Protein AF-A0AAW0NSJ7-F1 (afdb_monomer_lite)

Organism: NCBI:txid88201

Secondary structure (DSSP, 8-state):
-----------HHHHHHHHHHHHHHHHHHHHHHHHHHHHHHHHHHHHHHHHHHHHHHHHHHHHHHHHHHHHHHHHHHHHHHHHHHHHHHHHHHHHHHHHHHHHHHHHH-------HHHHHHHHHHHHHHHHHHHHHHHHHHHHHHHHHHHHHHHHHHHHHHHHHHHHHHHHHHHHHHHHTTS---PPPPPPPPPPPPPPPPPPPPPPPPPPP----PPPPPPP-------------------------------------------------

Structure (mmCIF, N/CA/C/O backbone):
data_AF-A0AAW0NSJ7-F1
#
_entry.id   AF-A0AAW0NSJ7-F1
#
loop_
_atom_site.group_PDB
_atom_site.id
_atom_site.type_symbol
_atom_site.label_atom_id
_atom_site.label_alt_id
_atom_site.label_comp_id
_atom_site.label_asym_id
_atom_site.label_entity_id
_atom_site.label_seq_id
_atom_site.pdbx_PDB_ins_code
_atom_site.Cartn_x
_atom_site.Cartn_y
_atom_site.Cartn_z
_atom_site.occupancy
_atom_site.B_iso_or_equiv
_atom_site.auth_seq_id
_atom_site.auth_comp_id
_atom_site.auth_asym_id
_atom_site.auth_atom_id
_atom_site.pdbx_PDB_model_num
ATOM 1 N N . MET A 1 1 ? 32.226 38.332 -62.979 1.00 47.81 1 MET A N 1
ATOM 2 C CA . MET A 1 1 ? 32.195 37.469 -61.785 1.00 47.81 1 MET A CA 1
ATOM 3 C C . MET A 1 1 ? 30.758 37.039 -61.592 1.00 47.81 1 MET A C 1
ATOM 5 O O . MET A 1 1 ? 29.991 37.790 -61.015 1.00 47.81 1 MET A O 1
ATOM 9 N N . GLU A 1 2 ? 30.394 35.897 -62.164 1.00 50.00 2 GLU A N 1
ATOM 10 C CA . GLU A 1 2 ? 29.146 35.185 -61.875 1.00 50.00 2 GLU A CA 1
ATOM 11 C C . GLU A 1 2 ? 29.495 33.698 -61.968 1.00 50.00 2 GLU A C 1
ATOM 13 O O . GLU A 1 2 ? 29.624 33.147 -63.063 1.00 50.00 2 GLU A O 1
ATOM 18 N N . ASP A 1 3 ? 29.755 33.080 -60.818 1.00 59.25 3 ASP A N 1
ATOM 19 C CA . ASP A 1 3 ? 29.980 31.643 -60.715 1.00 59.25 3 ASP A CA 1
ATOM 20 C C . ASP A 1 3 ? 28.629 30.940 -60.888 1.00 59.25 3 ASP A C 1
ATOM 22 O O . ASP A 1 3 ? 27.805 30.879 -59.977 1.00 59.25 3 ASP A O 1
ATOM 26 N N . ARG A 1 4 ? 28.364 30.454 -62.105 1.00 55.03 4 ARG A N 1
ATOM 27 C CA . ARG A 1 4 ? 27.233 29.564 -62.381 1.00 55.03 4 ARG A CA 1
ATOM 28 C C . ARG A 1 4 ? 27.536 28.196 -61.782 1.00 55.03 4 ARG A C 1
ATOM 30 O O . ARG A 1 4 ? 28.285 27.411 -62.361 1.00 55.03 4 ARG A O 1
ATOM 37 N N . GLU A 1 5 ? 26.943 27.934 -60.625 1.00 65.69 5 GLU A N 1
ATOM 38 C CA . GLU A 1 5 ? 26.958 26.634 -59.964 1.00 65.69 5 GLU A CA 1
ATOM 39 C C . GLU A 1 5 ? 26.438 25.543 -60.916 1.00 65.69 5 GLU A C 1
ATOM 41 O O . GLU A 1 5 ? 25.368 25.652 -61.519 1.00 65.69 5 GLU A O 1
ATOM 46 N N . GLY A 1 6 ? 27.254 24.504 -61.103 1.00 59.47 6 GLY A N 1
ATOM 47 C CA . GLY A 1 6 ? 26.987 23.399 -62.012 1.00 59.47 6 GLY A CA 1
ATOM 48 C C . GLY A 1 6 ? 25.846 22.524 -61.511 1.00 59.47 6 GLY A C 1
ATOM 49 O O . GLY A 1 6 ? 26.025 21.706 -60.610 1.00 59.47 6 GLY A O 1
ATOM 50 N N . GLU A 1 7 ? 24.686 22.661 -62.145 1.00 72.00 7 GLU A N 1
ATOM 51 C CA . GLU A 1 7 ? 23.533 21.785 -61.965 1.00 72.00 7 GLU A CA 1
ATOM 52 C C . GLU A 1 7 ? 23.906 20.364 -62.427 1.00 72.00 7 GLU A C 1
ATOM 54 O O . GLU A 1 7 ? 23.944 20.039 -63.620 1.00 72.00 7 GLU A O 1
ATOM 59 N N . THR A 1 8 ? 24.264 19.505 -61.474 1.00 73.69 8 THR A N 1
ATOM 60 C CA . THR A 1 8 ? 24.558 18.102 -61.758 1.00 73.69 8 THR A CA 1
ATOM 61 C C . THR A 1 8 ? 23.250 17.405 -62.114 1.00 73.69 8 THR A C 1
ATOM 63 O O . THR A 1 8 ? 22.366 17.204 -61.287 1.00 73.69 8 THR A O 1
ATOM 66 N N . LYS A 1 9 ? 23.095 17.055 -63.395 1.00 77.00 9 LYS A N 1
ATOM 67 C CA . LYS A 1 9 ? 21.955 16.268 -63.874 1.00 77.00 9 LYS A CA 1
ATOM 68 C C . LYS A 1 9 ? 22.063 14.860 -63.301 1.00 77.00 9 LYS A C 1
ATOM 70 O O . LYS A 1 9 ? 22.738 14.003 -63.872 1.00 77.00 9 LYS A O 1
ATOM 75 N N . GLU A 1 10 ? 21.414 14.625 -62.168 1.00 77.25 10 GLU A N 1
ATOM 76 C CA . GLU A 1 10 ? 21.293 13.284 -61.612 1.00 77.25 10 GLU A CA 1
ATOM 77 C C . GLU A 1 10 ? 20.635 12.348 -62.626 1.00 77.25 10 GLU A C 1
ATOM 79 O O . GLU A 1 10 ? 19.606 12.651 -63.241 1.00 77.25 10 GLU A O 1
ATOM 84 N N . THR A 1 11 ? 21.240 11.179 -62.814 1.00 86.81 11 THR A N 1
ATOM 85 C CA . THR A 1 11 ? 20.693 10.166 -63.710 1.00 86.81 11 THR A CA 1
ATOM 86 C C . THR A 1 11 ? 19.382 9.612 -63.129 1.00 86.81 11 THR A C 1
ATOM 88 O O . THR A 1 11 ? 19.292 9.377 -61.921 1.00 86.81 11 THR A O 1
ATOM 91 N N . PRO A 1 12 ? 18.353 9.331 -63.957 1.00 90.19 12 PRO A N 1
ATOM 92 C CA . PRO A 1 12 ? 17.053 8.820 -63.497 1.00 90.19 12 PRO A CA 1
ATOM 93 C C . PRO A 1 12 ? 17.133 7.588 -62.579 1.00 90.19 12 PRO A C 1
ATOM 95 O O . PRO A 1 12 ? 16.248 7.360 -61.754 1.00 90.19 12 PRO A O 1
ATOM 98 N N . GLN A 1 13 ? 18.206 6.805 -62.705 1.00 91.62 13 GLN A N 1
ATOM 99 C CA . GLN A 1 13 ? 18.475 5.627 -61.888 1.00 91.62 13 GLN A CA 1
ATOM 100 C C . GLN A 1 13 ? 18.782 5.972 -60.417 1.00 91.62 13 GLN A C 1
ATOM 102 O O . GLN A 1 13 ? 18.327 5.258 -59.521 1.00 91.62 13 GLN A O 1
ATOM 107 N N . VAL A 1 14 ? 19.485 7.080 -60.149 1.00 91.31 14 VAL A N 1
ATOM 108 C CA . VAL A 1 14 ? 19.775 7.556 -58.781 1.00 91.31 14 VAL A CA 1
ATOM 109 C C . VAL A 1 14 ? 18.473 7.949 -58.085 1.00 91.31 14 VAL A C 1
ATOM 111 O O . VAL A 1 14 ? 18.172 7.437 -57.006 1.00 91.31 14 VAL A O 1
ATOM 114 N N . ARG A 1 15 ? 17.617 8.710 -58.777 1.00 91.19 15 ARG A N 1
ATOM 115 C CA . ARG A 1 15 ? 16.306 9.136 -58.264 1.00 91.19 15 ARG A CA 1
ATOM 116 C C . ARG A 1 15 ? 15.374 7.964 -57.933 1.00 91.19 15 ARG A C 1
ATOM 118 O O . ARG A 1 15 ? 14.596 8.037 -56.984 1.00 91.19 15 ARG A O 1
ATOM 125 N N . GLN A 1 16 ? 15.425 6.867 -58.695 1.00 94.56 16 GLN A N 1
ATOM 126 C CA . GLN A 1 16 ? 14.658 5.656 -58.368 1.00 94.56 16 GLN A CA 1
ATOM 127 C C . GLN A 1 16 ? 15.202 4.936 -57.127 1.00 94.56 16 GLN A C 1
ATOM 129 O O . GLN A 1 16 ? 14.418 4.455 -56.304 1.00 94.56 16 GLN A O 1
ATOM 134 N N . ARG A 1 17 ? 16.529 4.878 -56.966 1.00 95.25 17 ARG A N 1
ATOM 135 C CA . ARG A 1 17 ? 17.168 4.255 -55.799 1.00 95.25 17 ARG A CA 1
ATOM 136 C C . ARG A 1 17 ? 16.850 5.012 -54.511 1.00 95.25 17 ARG A C 1
ATOM 138 O O . ARG A 1 17 ? 16.575 4.372 -53.499 1.00 95.25 17 ARG A O 1
ATOM 145 N N . GLU A 1 18 ? 16.852 6.340 -54.545 1.00 94.25 18 GLU A N 1
ATOM 146 C CA . GLU A 1 18 ? 16.482 7.163 -53.388 1.00 94.25 18 GLU A CA 1
ATOM 147 C C . GLU A 1 18 ? 15.023 6.972 -52.985 1.00 94.25 18 GLU A C 1
ATOM 149 O O . GLU A 1 18 ? 14.754 6.678 -51.823 1.00 94.25 18 GLU A O 1
ATOM 154 N N . LYS A 1 19 ? 14.091 6.987 -53.947 1.00 96.62 19 LYS A N 1
ATOM 155 C CA . LYS A 1 19 ? 12.672 6.697 -53.675 1.00 96.62 19 LYS A CA 1
ATOM 156 C C . LYS A 1 19 ? 12.460 5.328 -53.029 1.00 96.62 19 LYS A C 1
ATOM 158 O O . LYS A 1 19 ? 11.582 5.175 -52.184 1.00 96.62 19 LYS A O 1
ATOM 163 N N . ARG A 1 20 ? 13.240 4.315 -53.423 1.00 96.81 20 ARG A N 1
ATOM 164 C CA . ARG A 1 20 ? 13.168 2.988 -52.798 1.00 96.81 20 ARG A CA 1
ATOM 165 C C . ARG A 1 20 ? 13.672 3.018 -51.355 1.00 96.81 20 ARG A C 1
ATOM 167 O O . ARG A 1 20 ? 12.999 2.473 -50.488 1.00 96.81 20 ARG A O 1
ATOM 174 N N . LYS A 1 21 ? 14.799 3.688 -51.093 1.00 97.38 21 LYS A N 1
ATOM 175 C CA . LYS A 1 21 ? 15.323 3.865 -49.729 1.00 97.38 21 LYS A CA 1
ATOM 176 C C . LYS A 1 21 ? 14.346 4.624 -48.831 1.00 97.38 21 LYS A C 1
ATOM 178 O O . LYS A 1 21 ? 14.181 4.253 -47.675 1.00 97.38 21 LYS A O 1
ATOM 183 N N . GLU A 1 22 ? 13.691 5.658 -49.355 1.00 97.06 22 GLU A N 1
ATOM 184 C CA . GLU A 1 22 ? 12.692 6.437 -48.618 1.00 97.06 22 GLU A CA 1
ATOM 185 C C . GLU A 1 22 ? 11.481 5.576 -48.235 1.00 97.06 22 GLU A C 1
ATOM 187 O O . GLU A 1 22 ? 11.093 5.559 -47.069 1.00 97.06 22 GLU A O 1
ATOM 192 N N . ARG A 1 23 ? 10.956 4.775 -49.174 1.00 97.25 23 ARG A N 1
ATOM 193 C CA . ARG A 1 23 ? 9.876 3.813 -48.893 1.00 97.25 23 ARG A CA 1
ATOM 194 C C . ARG A 1 23 ? 10.283 2.758 -47.868 1.00 97.25 23 ARG A C 1
ATOM 196 O O . ARG A 1 23 ? 9.526 2.495 -46.942 1.00 97.25 23 ARG A O 1
ATOM 203 N N . GLU A 1 24 ? 11.476 2.180 -47.997 1.00 97.50 24 GLU A N 1
ATOM 204 C CA . GLU A 1 24 ? 11.994 1.197 -47.033 1.00 97.50 24 GLU A CA 1
ATOM 205 C C . GLU A 1 24 ? 12.148 1.816 -45.629 1.00 97.50 24 GLU A C 1
ATOM 207 O O . GLU A 1 24 ? 11.795 1.188 -44.627 1.00 97.50 24 GLU A O 1
ATOM 212 N N . ALA A 1 25 ? 12.604 3.070 -45.538 1.00 97.50 25 ALA A N 1
ATOM 213 C CA . ALA A 1 25 ? 12.697 3.800 -44.275 1.00 97.50 25 ALA A CA 1
ATOM 214 C C . ALA A 1 25 ? 11.314 4.120 -43.678 1.00 97.50 25 ALA A C 1
ATOM 216 O O . ALA A 1 25 ? 11.121 3.993 -42.465 1.00 97.50 25 ALA A O 1
ATOM 217 N N . GLU A 1 26 ? 10.343 4.512 -44.505 1.00 97.81 26 GLU A N 1
ATOM 218 C CA . GLU A 1 26 ? 8.969 4.771 -44.075 1.00 97.81 26 GLU A CA 1
ATOM 219 C C . GLU A 1 26 ? 8.285 3.493 -43.572 1.00 97.81 26 GLU A C 1
ATOM 221 O O . GLU A 1 26 ? 7.722 3.489 -42.474 1.00 97.81 26 GLU A O 1
ATOM 226 N N . GLU A 1 27 ? 8.406 2.383 -44.302 1.00 97.69 27 GLU A N 1
ATOM 227 C CA . GLU A 1 27 ? 7.914 1.074 -43.862 1.00 97.69 27 GLU A CA 1
ATOM 228 C C . GLU A 1 27 ? 8.560 0.644 -42.539 1.00 97.69 27 GLU A C 1
ATOM 230 O O . GLU A 1 27 ? 7.871 0.134 -41.650 1.00 97.69 27 GLU A O 1
ATOM 235 N N . GLY A 1 28 ? 9.862 0.893 -42.366 1.00 97.56 28 GLY A N 1
ATOM 236 C CA . GLY A 1 28 ? 10.569 0.663 -41.106 1.00 97.56 28 GLY A CA 1
ATOM 237 C C . GLY A 1 28 ? 9.963 1.450 -39.939 1.00 97.56 28 GLY A C 1
ATOM 238 O O . GLY A 1 28 ? 9.674 0.872 -38.887 1.00 97.56 28 GLY A O 1
ATOM 239 N N . ARG A 1 29 ? 9.681 2.747 -40.134 1.00 97.44 29 ARG A N 1
ATOM 240 C CA . ARG A 1 29 ? 9.014 3.595 -39.125 1.00 97.44 29 ARG A CA 1
ATOM 241 C C . ARG A 1 29 ? 7.604 3.102 -38.807 1.00 97.44 29 ARG A C 1
ATOM 243 O O . ARG A 1 29 ? 7.228 3.039 -37.638 1.00 97.44 29 ARG A O 1
ATOM 250 N N . GLN A 1 30 ? 6.831 2.719 -39.823 1.00 97.06 30 GLN A N 1
ATOM 251 C CA . GLN A 1 30 ? 5.477 2.195 -39.629 1.00 97.06 30 GLN A CA 1
ATOM 252 C C . GLN A 1 30 ? 5.484 0.877 -38.842 1.00 97.06 30 GLN A C 1
ATOM 254 O O . GLN A 1 30 ? 4.669 0.706 -37.931 1.00 97.06 30 GLN A O 1
ATOM 259 N N . ARG A 1 31 ? 6.424 -0.034 -39.130 1.00 96.62 31 ARG A N 1
ATOM 260 C CA . ARG A 1 31 ? 6.598 -1.281 -38.365 1.00 96.62 31 ARG A CA 1
ATOM 261 C C . ARG A 1 31 ? 6.968 -1.001 -36.909 1.00 96.62 31 ARG A C 1
ATOM 263 O O . ARG A 1 31 ? 6.308 -1.541 -36.025 1.00 96.62 31 ARG A O 1
ATOM 270 N N . GLY A 1 32 ? 7.936 -0.115 -36.666 1.00 97.31 32 GLY A N 1
ATOM 271 C CA . GLY A 1 32 ? 8.337 0.277 -35.310 1.00 97.31 32 GLY A CA 1
ATOM 272 C C . GLY A 1 32 ? 7.189 0.898 -34.508 1.00 97.31 32 GLY A C 1
ATOM 273 O O . GLY A 1 32 ? 6.932 0.497 -33.374 1.00 97.31 32 GLY A O 1
ATOM 274 N N . ASN A 1 33 ? 6.418 1.803 -35.118 1.00 96.00 33 ASN A N 1
ATOM 275 C CA . ASN A 1 33 ? 5.243 2.401 -34.476 1.00 96.00 33 ASN A CA 1
ATOM 276 C C . ASN A 1 33 ? 4.153 1.364 -34.172 1.00 96.00 33 ASN A C 1
ATOM 278 O O . ASN A 1 33 ? 3.526 1.417 -33.113 1.00 96.00 33 ASN A O 1
ATOM 282 N N . LYS A 1 34 ? 3.930 0.401 -35.074 1.00 96.75 34 LYS A N 1
ATOM 283 C CA . LYS A 1 34 ? 2.964 -0.685 -34.859 1.00 96.75 34 LYS A CA 1
ATOM 284 C C . LYS A 1 34 ? 3.381 -1.592 -33.701 1.00 96.75 34 LYS A C 1
ATOM 286 O O . LYS A 1 34 ? 2.529 -1.989 -32.908 1.00 96.75 34 LYS A O 1
ATOM 291 N N . GLU A 1 35 ? 4.667 -1.911 -33.595 1.00 97.00 35 GLU A N 1
ATOM 292 C CA . GLU A 1 35 ? 5.201 -2.716 -32.497 1.00 97.00 35 GLU A CA 1
ATOM 293 C C . GLU A 1 35 ? 5.101 -1.981 -31.160 1.00 97.00 35 GLU A C 1
ATOM 295 O O . GLU A 1 35 ? 4.574 -2.545 -30.202 1.00 97.00 35 GLU A O 1
ATOM 300 N N . ARG A 1 36 ? 5.474 -0.696 -31.124 1.00 95.88 36 ARG A N 1
ATOM 301 C CA . ARG A 1 36 ? 5.318 0.153 -29.938 1.00 95.88 36 ARG A CA 1
ATOM 302 C C . ARG A 1 36 ? 3.860 0.260 -29.486 1.00 95.88 36 ARG A C 1
ATOM 304 O O . ARG A 1 36 ? 3.568 0.092 -28.309 1.00 95.88 36 ARG A O 1
ATOM 311 N N . LYS A 1 37 ? 2.921 0.458 -30.416 1.00 97.56 37 LYS A N 1
ATOM 312 C CA . LYS A 1 37 ? 1.489 0.493 -30.082 1.00 97.56 37 LYS A CA 1
ATOM 313 C C . LYS A 1 37 ? 1.012 -0.839 -29.495 1.00 97.56 37 LYS A C 1
ATOM 315 O O . LYS A 1 37 ? 0.240 -0.855 -28.543 1.00 97.56 37 LYS A O 1
ATOM 320 N N . LYS A 1 38 ? 1.494 -1.964 -30.033 1.00 96.75 38 LYS A N 1
ATOM 321 C CA . LYS A 1 38 ? 1.158 -3.304 -29.530 1.00 96.75 38 LYS A CA 1
ATOM 322 C C . LYS A 1 38 ? 1.713 -3.546 -28.123 1.00 96.75 38 LYS A C 1
ATOM 324 O O . LYS A 1 38 ? 1.046 -4.197 -27.318 1.00 96.75 38 LYS A O 1
ATOM 329 N N . THR A 1 39 ? 2.920 -3.067 -27.817 1.00 94.12 39 THR A N 1
ATOM 330 C CA . THR A 1 39 ? 3.499 -3.197 -26.471 1.00 94.12 39 THR A CA 1
ATOM 331 C C . THR A 1 39 ? 2.811 -2.278 -25.466 1.00 94.12 39 THR A C 1
ATOM 333 O O . THR A 1 39 ? 2.514 -2.735 -24.363 1.00 94.12 39 THR A O 1
ATOM 336 N N . GLU A 1 40 ? 2.473 -1.046 -25.855 1.00 95.12 40 GLU A N 1
ATOM 337 C CA . GLU A 1 40 ? 1.684 -0.113 -25.038 1.00 95.12 40 GLU A CA 1
ATOM 338 C C . GLU A 1 40 ? 0.299 -0.696 -24.709 1.00 95.12 40 GLU A C 1
ATOM 340 O O . GLU A 1 40 ? -0.056 -0.797 -23.533 1.00 95.12 40 GLU A O 1
ATOM 345 N N . GLU A 1 41 ? -0.429 -1.210 -25.707 1.00 97.31 41 GLU A N 1
ATOM 346 C CA . GLU A 1 41 ? -1.741 -1.845 -25.506 1.00 97.31 41 GLU A CA 1
ATOM 347 C C . GLU A 1 41 ? -1.647 -3.086 -24.600 1.00 97.31 41 GLU A C 1
ATOM 349 O O . GLU A 1 41 ? -2.476 -3.299 -23.713 1.00 97.31 41 GLU A O 1
ATOM 354 N N . LYS A 1 42 ? -0.605 -3.912 -24.771 1.00 96.94 42 LYS A N 1
ATOM 355 C CA . LYS A 1 42 ? -0.362 -5.057 -23.881 1.00 96.94 42 LYS A CA 1
ATOM 356 C C . LYS A 1 42 ? -0.095 -4.594 -22.445 1.00 96.94 42 LYS A C 1
ATOM 358 O O . LYS A 1 42 ? -0.605 -5.213 -21.511 1.00 96.94 42 LYS A O 1
ATOM 363 N N . GLY A 1 43 ? 0.671 -3.520 -22.264 1.00 95.56 43 GLY A N 1
ATOM 364 C CA . GLY A 1 43 ? 0.946 -2.928 -20.955 1.00 95.56 43 GLY A CA 1
ATOM 365 C C . GLY A 1 43 ? -0.308 -2.370 -20.278 1.00 95.56 43 GLY A C 1
ATOM 366 O O . GLY A 1 43 ? -0.487 -2.543 -19.074 1.00 95.56 43 GLY A O 1
ATOM 367 N N . GLU A 1 44 ? -1.211 -1.744 -21.031 1.00 95.69 44 GLU A N 1
ATOM 368 C CA . GLU A 1 44 ? -2.513 -1.293 -20.520 1.00 95.69 44 GLU A CA 1
ATOM 369 C C . GLU A 1 44 ? -3.394 -2.456 -20.064 1.00 95.69 44 GLU A C 1
ATOM 371 O O . GLU A 1 44 ? -3.928 -2.410 -18.957 1.00 95.69 44 GLU A O 1
ATOM 376 N N . ARG A 1 45 ? -3.473 -3.541 -20.844 1.00 95.12 45 ARG A N 1
ATOM 377 C CA . ARG A 1 45 ? -4.238 -4.740 -20.456 1.00 95.12 45 ARG A CA 1
ATOM 378 C C . ARG A 1 45 ? -3.719 -5.374 -19.164 1.00 95.12 45 ARG A C 1
ATOM 380 O O . ARG A 1 45 ? -4.514 -5.793 -18.329 1.00 95.12 45 ARG A O 1
ATOM 387 N N . VAL A 1 46 ? -2.397 -5.431 -18.984 1.00 96.38 46 VAL A N 1
ATOM 388 C CA . VAL A 1 46 ? -1.792 -5.955 -17.746 1.00 96.38 46 VAL A CA 1
ATOM 389 C C . VAL A 1 46 ? -2.112 -5.050 -16.555 1.00 96.38 46 VAL A C 1
ATOM 391 O O . VAL A 1 46 ? -2.478 -5.559 -15.498 1.00 96.38 46 VAL A O 1
ATOM 394 N N . ARG A 1 47 ? -2.031 -3.723 -16.723 1.00 93.81 47 ARG A N 1
ATOM 395 C CA . ARG A 1 47 ? -2.383 -2.760 -15.665 1.00 93.81 47 ARG A CA 1
ATOM 396 C C . ARG A 1 47 ? -3.860 -2.844 -15.273 1.00 93.81 47 ARG A C 1
ATOM 398 O O . ARG A 1 47 ? -4.157 -2.845 -14.083 1.00 93.81 47 ARG A O 1
ATOM 405 N N . ALA A 1 48 ? -4.762 -2.979 -16.245 1.00 92.62 48 ALA A N 1
ATOM 406 C CA . ALA A 1 48 ? -6.188 -3.179 -15.986 1.00 92.62 48 ALA A CA 1
ATOM 407 C C . ALA A 1 48 ? -6.438 -4.467 -15.181 1.00 92.62 48 ALA A C 1
ATOM 409 O O . ALA A 1 48 ? -7.033 -4.415 -14.112 1.00 92.62 48 ALA A O 1
ATOM 410 N N . ALA A 1 49 ? -5.864 -5.598 -15.608 1.00 91.94 49 ALA A N 1
ATOM 411 C CA . ALA A 1 49 ? -6.014 -6.871 -14.897 1.00 91.94 49 ALA A CA 1
ATOM 412 C C . ALA A 1 49 ? -5.444 -6.844 -13.464 1.00 91.94 49 ALA A C 1
ATOM 414 O O . ALA A 1 49 ? -5.984 -7.486 -12.562 1.00 91.94 49 ALA A O 1
ATOM 415 N N . GLN A 1 50 ? -4.349 -6.111 -13.234 1.00 91.50 50 GLN A N 1
ATOM 416 C CA . GLN A 1 50 ? -3.810 -5.907 -11.887 1.00 91.50 50 GLN A CA 1
ATOM 417 C C . GLN A 1 50 ? -4.734 -5.046 -11.020 1.00 91.50 50 GLN A C 1
ATOM 419 O O . GLN A 1 50 ? -4.899 -5.349 -9.839 1.00 91.50 50 GLN A O 1
ATOM 424 N N . SER A 1 51 ? -5.345 -4.009 -11.599 1.00 92.25 51 SER A N 1
ATOM 425 C CA . SER A 1 51 ? -6.326 -3.167 -10.909 1.00 92.25 51 SER A CA 1
ATOM 426 C C . SER A 1 51 ? -7.544 -3.980 -10.470 1.00 92.25 51 SER A C 1
ATOM 428 O O . SER A 1 51 ? -7.901 -3.940 -9.294 1.00 92.25 51 SER A O 1
ATOM 430 N N . ASP A 1 52 ? -8.115 -4.781 -11.371 1.00 91.12 52 ASP A N 1
ATOM 431 C CA . ASP A 1 52 ? -9.287 -5.618 -11.078 1.00 91.12 52 ASP A CA 1
ATOM 432 C C . ASP A 1 52 ? -8.983 -6.645 -9.978 1.00 91.12 52 ASP A C 1
ATOM 434 O O . ASP A 1 52 ? -9.776 -6.861 -9.059 1.00 91.12 52 ASP A O 1
ATOM 438 N N . ARG A 1 53 ? -7.787 -7.250 -10.016 1.00 92.44 53 ARG A N 1
ATOM 439 C CA . ARG A 1 53 ? -7.336 -8.167 -8.962 1.00 92.44 53 ARG A CA 1
ATOM 440 C C . ARG A 1 53 ? -7.205 -7.464 -7.610 1.00 92.44 53 ARG A C 1
ATOM 442 O O . ARG A 1 53 ? -7.641 -8.013 -6.600 1.00 92.44 53 ARG A O 1
ATOM 449 N N . ALA A 1 54 ? -6.619 -6.268 -7.586 1.00 90.50 54 ALA A N 1
ATOM 450 C CA . ALA A 1 54 ? -6.470 -5.488 -6.362 1.00 90.50 54 ALA A CA 1
ATOM 451 C C . ALA A 1 54 ? -7.829 -5.049 -5.789 1.00 90.50 54 ALA A C 1
ATOM 453 O O . ALA A 1 54 ? -8.001 -5.002 -4.571 1.00 90.50 54 ALA A O 1
ATOM 454 N N . GLU A 1 55 ? -8.806 -4.742 -6.644 1.00 91.06 55 GLU A N 1
ATOM 455 C CA . GLU A 1 55 ? -10.171 -4.432 -6.216 1.00 91.06 55 GLU A CA 1
ATOM 456 C C . GLU A 1 55 ? -10.869 -5.657 -5.610 1.00 91.06 55 GLU A C 1
ATOM 458 O O . GLU A 1 55 ? -11.422 -5.553 -4.513 1.00 91.06 55 GLU A O 1
ATOM 463 N N . GLY A 1 56 ? -10.743 -6.831 -6.238 1.00 92.81 56 GLY A N 1
ATOM 464 C CA . GLY A 1 56 ? -11.287 -8.082 -5.700 1.00 92.81 56 GLY A CA 1
ATOM 465 C C . GLY A 1 56 ? -10.692 -8.474 -4.340 1.00 92.81 56 GLY A C 1
ATOM 466 O O . GLY A 1 56 ? -11.412 -8.919 -3.444 1.00 92.81 56 GLY A O 1
ATOM 467 N N . GLU A 1 57 ? -9.388 -8.260 -4.134 1.00 91.75 57 GLU A N 1
ATOM 468 C CA . GLU A 1 57 ? -8.743 -8.496 -2.832 1.00 91.75 57 GLU A CA 1
ATOM 469 C C . GLU A 1 57 ? -9.278 -7.542 -1.746 1.00 91.75 57 GLU A C 1
ATOM 471 O O . GLU A 1 57 ? -9.573 -7.980 -0.630 1.00 91.75 57 GLU A O 1
ATOM 476 N N . ARG A 1 58 ? -9.502 -6.263 -2.080 1.00 88.94 58 ARG A N 1
ATOM 477 C CA . ARG A 1 58 ? -10.104 -5.278 -1.160 1.00 88.94 58 ARG A CA 1
ATOM 478 C C . ARG A 1 58 ? -11.558 -5.596 -0.827 1.00 88.94 58 ARG A C 1
ATOM 480 O O . ARG A 1 58 ? -11.994 -5.353 0.299 1.00 88.94 58 ARG A O 1
ATOM 487 N N . GLU A 1 59 ? -12.330 -6.098 -1.785 1.00 94.75 59 GLU A N 1
ATOM 488 C CA . GLU A 1 59 ? -13.715 -6.511 -1.546 1.00 94.75 59 GLU A CA 1
ATOM 489 C C . GLU A 1 59 ? -13.776 -7.689 -0.569 1.00 94.75 59 GLU A C 1
ATOM 491 O O . GLU A 1 59 ? -14.528 -7.642 0.410 1.00 94.75 59 GLU A O 1
ATOM 496 N N . LYS A 1 60 ? -12.906 -8.688 -0.754 1.00 93.44 60 LYS A N 1
ATOM 497 C CA . LYS A 1 60 ? -12.786 -9.822 0.167 1.00 93.44 60 LYS A CA 1
ATOM 498 C C . LYS A 1 60 ? -12.403 -9.379 1.583 1.00 93.44 60 LYS A C 1
ATOM 500 O O . LYS A 1 60 ? -13.012 -9.832 2.551 1.00 93.44 60 LYS A O 1
ATOM 505 N N . GLU A 1 61 ? -11.455 -8.451 1.717 1.00 94.12 61 GLU A N 1
ATOM 506 C CA . GLU A 1 61 ? -11.070 -7.880 3.016 1.00 94.12 61 GLU A CA 1
ATOM 507 C C . GLU A 1 61 ? -12.252 -7.166 3.701 1.00 94.12 61 GLU A C 1
ATOM 509 O O . GLU A 1 61 ? -12.488 -7.337 4.902 1.00 94.12 61 GLU A O 1
ATOM 514 N N . ARG A 1 62 ? -13.048 -6.396 2.943 1.00 93.69 62 ARG A N 1
ATOM 515 C CA . ARG A 1 62 ? -14.266 -5.748 3.462 1.00 93.69 62 ARG A CA 1
ATOM 516 C C . ARG A 1 62 ? -15.293 -6.772 3.937 1.00 93.69 62 ARG A C 1
ATOM 518 O O . ARG A 1 62 ? -15.909 -6.560 4.984 1.00 93.69 62 ARG A O 1
ATOM 525 N N . GLU A 1 63 ? -15.470 -7.868 3.206 1.00 94.94 63 GLU A N 1
ATOM 526 C CA . GLU A 1 63 ? -16.390 -8.941 3.584 1.00 94.94 63 GLU A CA 1
ATOM 527 C C . GLU A 1 63 ? -15.939 -9.643 4.876 1.00 94.94 63 GLU A C 1
ATOM 529 O O . GLU A 1 63 ? -16.739 -9.822 5.800 1.00 94.94 63 GLU A O 1
ATOM 534 N N . GLU A 1 64 ? -14.654 -9.990 4.985 1.00 95.44 64 GLU A N 1
ATOM 535 C CA . GLU A 1 64 ? -14.078 -10.608 6.185 1.00 95.44 64 GLU A CA 1
ATOM 536 C C . GLU A 1 64 ? -14.181 -9.684 7.404 1.00 95.44 64 GLU A C 1
ATOM 538 O O . GLU A 1 64 ? -14.619 -10.112 8.478 1.00 95.44 64 GLU A O 1
ATOM 543 N N . ARG A 1 65 ? -13.891 -8.390 7.231 1.00 92.75 65 ARG A N 1
ATOM 544 C CA . ARG A 1 65 ? -14.071 -7.384 8.284 1.00 92.75 65 ARG A CA 1
ATOM 545 C C . ARG A 1 65 ? -15.536 -7.255 8.705 1.00 92.75 65 ARG A C 1
ATOM 547 O O . ARG A 1 65 ? -15.821 -7.186 9.901 1.00 92.75 65 ARG A O 1
ATOM 554 N N . GLY A 1 66 ? -16.466 -7.271 7.750 1.00 94.69 66 GLY A N 1
ATOM 555 C CA . GLY A 1 66 ? -17.903 -7.254 8.027 1.00 94.69 66 GLY A CA 1
ATOM 556 C C . GLY A 1 66 ? -18.366 -8.484 8.816 1.00 94.69 66 GLY A C 1
ATOM 557 O O . GLY A 1 66 ? -19.165 -8.356 9.746 1.00 94.69 66 GLY A O 1
ATOM 558 N N . LYS A 1 67 ? -17.835 -9.673 8.503 1.00 95.25 67 LYS A N 1
ATOM 559 C CA . LYS A 1 67 ? -18.096 -10.909 9.265 1.00 95.25 67 LYS A CA 1
ATOM 560 C C . LYS A 1 67 ? -17.554 -10.818 10.691 1.00 95.25 67 LYS A C 1
ATOM 562 O O . LYS A 1 67 ? -18.273 -11.161 11.630 1.00 95.25 67 LYS A O 1
ATOM 567 N N . ALA A 1 68 ? -16.332 -10.316 10.865 1.00 90.12 68 ALA A N 1
ATOM 568 C CA . ALA A 1 68 ? -15.732 -10.126 12.184 1.00 90.12 68 ALA A CA 1
ATOM 569 C C . ALA A 1 68 ? -16.547 -9.150 13.052 1.00 90.12 68 ALA A C 1
ATOM 571 O O . ALA A 1 68 ? -16.817 -9.445 14.214 1.00 90.12 68 ALA A O 1
ATOM 572 N N . GLU A 1 69 ? -17.012 -8.033 12.485 1.00 93.62 69 GLU A N 1
ATOM 573 C CA . GLU A 1 69 ? -17.836 -7.054 13.205 1.00 93.62 69 GLU A CA 1
ATOM 574 C C . GLU A 1 69 ? -19.209 -7.614 13.611 1.00 93.62 69 GLU A C 1
ATOM 576 O O . GLU A 1 69 ? -19.708 -7.337 14.703 1.00 93.62 69 GLU A O 1
ATOM 581 N N . ARG A 1 70 ? -19.835 -8.433 12.756 1.00 95.69 70 ARG A N 1
ATOM 582 C CA . ARG A 1 70 ? -21.094 -9.112 13.107 1.00 95.69 70 ARG A CA 1
ATOM 583 C C . ARG A 1 70 ? -20.892 -10.093 14.257 1.00 95.69 70 ARG A C 1
ATOM 585 O O . ARG A 1 70 ? -21.698 -10.101 15.182 1.00 95.69 70 ARG A O 1
ATOM 592 N N . LYS A 1 71 ? -19.800 -10.862 14.230 1.00 94.25 71 LYS A N 1
ATOM 593 C CA . LYS A 1 71 ? -19.471 -11.817 15.292 1.00 94.25 71 LYS A CA 1
ATOM 594 C C . LYS A 1 71 ? -19.252 -11.119 16.637 1.00 94.25 71 LYS A C 1
ATOM 596 O O . LYS A 1 71 ? -19.823 -11.546 17.635 1.00 94.25 71 LYS A O 1
ATOM 601 N N . THR A 1 72 ? -18.493 -10.022 16.668 1.00 90.25 72 THR A N 1
ATOM 602 C CA . THR A 1 72 ? -18.253 -9.276 17.916 1.00 90.25 72 THR A CA 1
ATOM 603 C C . THR A 1 72 ? -19.523 -8.615 18.452 1.00 90.25 72 THR A C 1
ATOM 605 O O . THR A 1 72 ? -19.733 -8.591 19.665 1.00 90.25 72 THR A O 1
ATOM 608 N N . LYS A 1 73 ? -20.408 -8.124 17.574 1.00 92.81 73 LYS A N 1
ATOM 609 C CA . LYS A 1 73 ? -21.736 -7.625 17.969 1.00 92.81 73 LYS A CA 1
ATOM 610 C C . LYS A 1 73 ? -22.603 -8.726 18.579 1.00 92.81 73 LYS A C 1
ATOM 612 O O . LYS A 1 73 ? -23.225 -8.489 19.611 1.00 92.81 73 LYS A O 1
ATOM 617 N N . GLU A 1 74 ? -22.620 -9.913 17.979 1.00 93.44 74 GLU A N 1
ATOM 618 C CA . GLU A 1 74 ? -23.394 -11.052 18.483 1.00 93.44 74 GLU A CA 1
ATOM 619 C C . GLU A 1 74 ? -22.884 -11.537 19.851 1.00 93.44 74 GLU A C 1
ATOM 621 O O . GLU A 1 74 ? -23.682 -11.770 20.760 1.00 93.44 74 GLU A O 1
ATOM 626 N N . GLU A 1 75 ? -21.563 -11.640 20.032 1.00 91.94 75 GLU A N 1
ATOM 627 C CA . GLU A 1 75 ? -20.948 -11.978 21.325 1.00 91.94 75 GLU A CA 1
ATOM 628 C C . GLU A 1 75 ? -21.273 -10.921 22.392 1.00 91.94 75 GLU A C 1
ATOM 630 O O . GLU A 1 75 ? -21.738 -11.261 23.481 1.00 91.94 75 GLU A O 1
ATOM 635 N N . GLY A 1 76 ? -21.149 -9.633 22.056 1.00 91.44 76 GLY A N 1
ATOM 636 C CA . GLY A 1 76 ? -21.498 -8.543 22.968 1.00 91.44 76 GLY A CA 1
ATOM 637 C C . GLY A 1 76 ? -22.981 -8.517 23.364 1.00 91.44 76 GLY A C 1
ATOM 638 O O . GLY A 1 76 ? -23.315 -8.162 24.498 1.00 91.44 76 GLY A O 1
ATOM 639 N N . GLU A 1 77 ? -23.890 -8.909 22.466 1.00 93.06 77 GLU A N 1
ATOM 640 C CA . GLU A 1 77 ? -25.320 -9.012 22.778 1.00 93.06 77 GLU A CA 1
ATOM 641 C C . GLU A 1 77 ? -25.624 -10.199 23.704 1.00 93.06 77 GLU A C 1
ATOM 643 O O . GLU A 1 77 ? -26.416 -10.055 24.642 1.00 93.06 77 GLU A O 1
ATOM 648 N N . LYS A 1 78 ? -24.968 -11.349 23.495 1.00 91.31 78 LYS A N 1
ATOM 649 C CA . LYS A 1 78 ? -25.083 -12.518 24.385 1.00 91.31 78 LYS A CA 1
ATOM 650 C C . LYS A 1 78 ? -24.607 -12.187 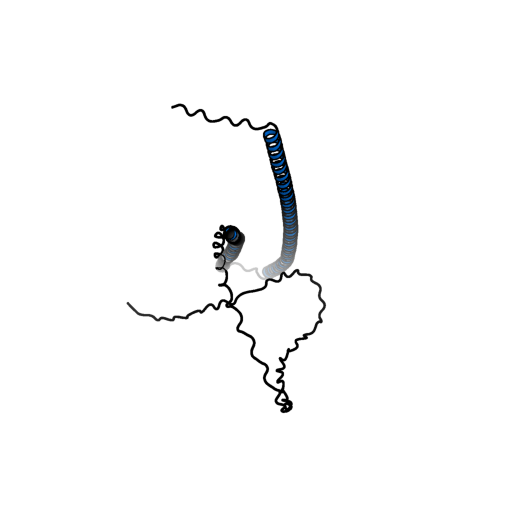25.797 1.00 91.31 78 LYS A C 1
ATOM 652 O O . LYS A 1 78 ? -25.332 -12.458 26.756 1.00 91.31 78 LYS A O 1
ATOM 657 N N . ASP A 1 79 ? -23.468 -11.511 25.922 1.00 88.94 79 ASP A N 1
ATOM 658 C CA . ASP A 1 79 ? -22.940 -11.059 27.214 1.00 88.94 79 ASP A CA 1
ATOM 659 C C . ASP A 1 79 ? -23.891 -10.084 27.917 1.00 88.94 79 ASP A C 1
ATOM 661 O O . ASP A 1 79 ? -24.112 -10.166 29.131 1.00 88.94 79 ASP A O 1
ATOM 665 N N . ARG A 1 80 ? -24.491 -9.157 27.160 1.00 89.12 80 ARG A N 1
ATOM 666 C CA . ARG A 1 80 ? -25.463 -8.207 27.710 1.00 89.12 80 ARG A CA 1
ATOM 667 C C . ARG A 1 80 ? -26.714 -8.917 28.222 1.00 89.12 80 ARG A C 1
ATOM 669 O O . ARG A 1 80 ? -27.142 -8.627 29.339 1.00 89.12 80 ARG A O 1
ATOM 676 N N . LYS A 1 81 ? -27.263 -9.859 27.450 1.00 88.00 81 LYS A N 1
ATOM 677 C CA . LYS A 1 81 ? -28.423 -10.667 27.857 1.00 88.00 81 LYS A CA 1
ATOM 678 C C . LYS A 1 81 ? -28.121 -11.503 29.102 1.00 88.00 81 LYS A C 1
ATOM 680 O O . LYS A 1 81 ? -28.929 -11.495 30.025 1.00 88.00 81 LYS A O 1
ATOM 685 N N . GLY A 1 82 ? -26.944 -12.129 29.179 1.00 85.06 82 GLY A N 1
ATOM 686 C CA . GLY A 1 82 ? -26.522 -12.894 30.360 1.00 85.06 82 GLY A CA 1
ATOM 687 C C . GLY A 1 82 ? -26.390 -12.041 31.629 1.00 85.06 82 GLY A C 1
ATOM 688 O O . GLY A 1 82 ? -26.746 -12.477 32.723 1.00 85.06 82 GLY A O 1
ATOM 689 N N . ARG A 1 83 ? -25.934 -10.787 31.505 1.00 80.00 83 ARG A N 1
ATOM 690 C CA . ARG A 1 83 ? -25.890 -9.849 32.643 1.00 80.00 83 ARG A CA 1
ATOM 691 C C . ARG A 1 83 ? -27.270 -9.359 33.067 1.00 80.00 83 ARG A C 1
ATOM 693 O O . ARG A 1 83 ? -27.494 -9.158 34.258 1.00 80.00 83 ARG A O 1
ATOM 700 N N . GLU A 1 84 ? -28.171 -9.120 32.117 1.00 80.94 84 GLU A N 1
ATOM 701 C CA . GLU A 1 84 ? -29.537 -8.682 32.422 1.00 80.94 84 GLU A CA 1
ATOM 702 C C . GLU A 1 84 ? -30.348 -9.797 33.101 1.00 80.94 84 GLU A C 1
ATOM 704 O O . GLU A 1 84 ? -31.069 -9.498 34.054 1.00 80.94 84 GLU A O 1
ATOM 709 N N . SER A 1 85 ? -30.165 -11.066 32.712 1.00 76.94 85 SER A N 1
ATOM 710 C CA . SER A 1 85 ? -30.819 -12.201 33.380 1.00 76.94 85 SER A CA 1
ATOM 711 C C . SER A 1 85 ? -30.328 -12.405 34.816 1.00 76.94 85 SER A C 1
ATOM 713 O O . SER A 1 85 ? -31.153 -12.527 35.717 1.00 76.94 85 SER A O 1
ATOM 715 N N . GLY A 1 86 ? -29.013 -12.337 35.068 1.00 74.25 86 GLY A N 1
ATOM 716 C CA . GLY A 1 86 ? -28.469 -12.491 36.428 1.00 74.25 86 GLY A CA 1
ATOM 717 C C . GLY A 1 86 ? -28.912 -11.383 37.394 1.00 74.25 86 GLY A C 1
ATOM 718 O O . GLY A 1 86 ? -29.175 -11.631 38.567 1.00 74.25 86 GLY A O 1
ATOM 719 N N . ARG A 1 87 ? -29.084 -10.152 36.894 1.00 73.31 87 ARG A N 1
ATOM 720 C CA . ARG A 1 87 ? -29.571 -9.026 37.708 1.00 73.31 87 ARG A CA 1
ATOM 721 C C . ARG A 1 87 ? -31.043 -9.136 38.101 1.00 73.31 87 ARG A C 1
ATOM 723 O O . ARG A 1 87 ? -31.454 -8.480 39.055 1.00 73.31 87 ARG A O 1
ATOM 730 N N . GLY A 1 88 ? -31.842 -9.878 37.335 1.00 74.44 88 GLY A N 1
ATOM 731 C CA . GLY A 1 88 ? -33.248 -10.120 37.650 1.00 74.44 88 GLY A CA 1
ATOM 732 C C . GLY A 1 88 ? -33.396 -10.989 38.895 1.00 74.44 88 GLY A C 1
ATOM 733 O O . GLY A 1 88 ? -34.129 -10.617 39.808 1.00 74.44 88 GLY A O 1
ATOM 734 N N . GLU A 1 89 ? -32.634 -12.081 38.955 1.00 74.75 89 GLU A N 1
ATOM 735 C CA . GLU A 1 89 ? -32.646 -13.026 40.078 1.00 74.75 89 GLU A CA 1
ATOM 736 C C . GLU A 1 89 ? -32.125 -12.381 41.368 1.00 74.75 89 GLU A C 1
ATOM 738 O O . GLU A 1 89 ? -32.787 -12.453 42.401 1.00 74.75 89 GLU A O 1
ATOM 743 N N . GLU A 1 90 ? -31.007 -11.651 41.292 1.00 76.38 90 GLU A N 1
ATOM 744 C CA . GLU A 1 90 ? -30.430 -10.942 42.445 1.00 76.38 90 GLU A CA 1
ATOM 745 C C . GLU A 1 90 ? -31.403 -9.887 43.006 1.00 76.38 90 GLU A C 1
ATOM 747 O O . GLU A 1 90 ? -31.563 -9.738 44.219 1.00 76.38 90 GLU A O 1
ATOM 752 N N . ARG A 1 91 ? -32.132 -9.190 42.122 1.00 82.88 91 ARG A N 1
ATOM 753 C CA . ARG A 1 91 ? -33.145 -8.203 42.518 1.00 82.88 91 ARG A CA 1
ATOM 754 C C . ARG A 1 91 ? -34.382 -8.853 43.137 1.00 82.88 91 ARG A C 1
ATOM 756 O O . ARG A 1 91 ? -34.950 -8.287 44.070 1.00 82.88 91 ARG A O 1
ATOM 763 N N . GLU A 1 92 ? -34.806 -10.010 42.635 1.00 83.19 92 GLU A N 1
ATOM 764 C CA . GLU A 1 92 ? -35.919 -10.764 43.218 1.00 83.19 92 GLU A CA 1
ATOM 765 C C . GLU A 1 92 ? -35.554 -11.292 44.617 1.00 83.19 92 GLU A C 1
ATOM 767 O O . GLU A 1 92 ? -36.381 -11.260 45.535 1.00 83.19 92 GLU A O 1
ATOM 772 N N . GLU A 1 93 ? -34.308 -11.726 44.811 1.00 83.69 93 GLU A N 1
ATOM 773 C CA . GLU A 1 93 ? -33.805 -12.179 46.107 1.00 83.69 93 GLU A CA 1
ATOM 774 C C . GLU A 1 93 ? -33.677 -11.021 47.115 1.00 83.69 93 GLU A C 1
ATOM 776 O O . GLU A 1 93 ? -34.172 -11.137 48.243 1.00 83.69 93 GLU A O 1
ATOM 781 N N . GLU A 1 94 ? -33.133 -9.866 46.704 1.00 84.81 94 GLU A N 1
ATOM 782 C CA . GLU A 1 94 ? -33.118 -8.641 47.523 1.00 84.81 94 GLU A CA 1
ATOM 783 C C . GLU A 1 94 ? -34.536 -8.194 47.921 1.00 84.81 94 GLU A C 1
ATOM 785 O O . GLU A 1 94 ? -34.769 -7.805 49.071 1.00 84.81 94 GLU A O 1
ATOM 790 N N . GLU A 1 95 ? -35.508 -8.257 47.003 1.00 86.56 95 GLU A N 1
ATOM 791 C CA . GLU A 1 95 ? -36.891 -7.858 47.284 1.00 86.56 95 GLU A CA 1
ATOM 792 C C . GLU A 1 95 ? -37.561 -8.801 48.297 1.00 86.56 95 GLU A C 1
ATOM 794 O O . GLU A 1 95 ? -38.237 -8.341 49.228 1.00 86.56 95 GLU A O 1
ATOM 799 N N . LYS A 1 96 ? -37.318 -10.115 48.189 1.00 86.69 96 LYS A N 1
ATOM 800 C CA . LYS A 1 96 ? -37.777 -11.106 49.177 1.00 86.69 96 LYS A CA 1
ATOM 801 C C . LYS A 1 96 ? -37.156 -10.857 50.554 1.00 86.69 96 LYS A C 1
ATOM 803 O O . LYS A 1 96 ? -37.884 -10.887 51.554 1.00 86.69 96 LYS A O 1
ATOM 808 N N . GLN A 1 97 ? -35.859 -10.551 50.624 1.00 84.12 97 GLN A N 1
ATOM 809 C CA . GLN A 1 97 ? -35.183 -10.223 51.885 1.00 84.12 97 GLN A CA 1
ATOM 810 C C . GLN A 1 97 ? -35.733 -8.933 52.516 1.00 84.12 97 GLN A C 1
ATOM 812 O O . GLN A 1 97 ? -36.102 -8.940 53.694 1.00 84.12 97 GLN A O 1
ATOM 817 N N . GLN A 1 98 ? -35.894 -7.855 51.737 1.00 81.25 98 GLN A N 1
ATOM 818 C CA . GLN A 1 98 ? -36.477 -6.596 52.226 1.00 81.25 98 GLN A CA 1
ATOM 819 C C . GLN A 1 98 ? -37.913 -6.764 52.726 1.00 81.25 98 GLN A C 1
ATOM 821 O O . GLN A 1 98 ? -38.299 -6.161 53.734 1.00 81.25 98 GLN A O 1
ATOM 826 N N . LYS A 1 99 ? -38.728 -7.571 52.038 1.00 81.56 99 LYS A N 1
ATOM 827 C CA . LYS A 1 99 ? -40.099 -7.860 52.472 1.00 81.56 99 LYS A CA 1
ATOM 828 C C . LYS A 1 99 ? -40.104 -8.625 53.798 1.00 81.56 99 LYS A C 1
ATOM 830 O O . LYS A 1 99 ? -40.859 -8.260 54.701 1.00 81.56 99 LYS A O 1
ATOM 835 N N . GLY A 1 100 ? -39.204 -9.598 53.955 1.00 78.38 100 GLY A N 1
ATOM 836 C CA . GLY A 1 100 ? -38.993 -10.319 55.213 1.00 78.38 100 GLY A CA 1
ATOM 837 C C . GLY A 1 100 ? -38.560 -9.411 56.372 1.00 78.38 100 GLY A C 1
ATOM 838 O O . GLY A 1 100 ? -39.084 -9.538 57.483 1.00 78.38 100 GLY A O 1
ATOM 839 N N . GLU A 1 101 ? -37.660 -8.454 56.131 1.00 75.44 101 GLU A N 1
ATOM 840 C CA . GLU A 1 101 ? -37.273 -7.452 57.135 1.00 75.44 101 GLU A CA 1
ATOM 841 C C . GLU A 1 101 ? -38.421 -6.504 57.502 1.00 75.44 101 GLU A C 1
ATOM 843 O O . GLU A 1 101 ? -38.648 -6.253 58.690 1.00 75.44 101 GLU A O 1
ATOM 848 N N . ARG A 1 102 ? -39.188 -6.006 56.521 1.00 69.62 102 ARG A N 1
ATOM 849 C CA . ARG A 1 102 ? -40.350 -5.133 56.778 1.00 69.62 102 ARG A CA 1
ATOM 850 C C . ARG A 1 102 ? -41.409 -5.817 57.636 1.00 69.62 102 ARG A C 1
ATOM 852 O O . ARG A 1 102 ? -41.925 -5.190 58.567 1.00 69.62 102 ARG A O 1
ATOM 859 N N . ASP A 1 103 ? -41.710 -7.083 57.364 1.00 67.50 103 ASP A N 1
ATOM 860 C CA . ASP A 1 103 ? -42.690 -7.839 58.149 1.00 67.50 103 ASP A CA 1
ATOM 861 C C . ASP A 1 103 ? -42.192 -8.129 59.574 1.00 67.50 103 ASP A C 1
ATOM 863 O O . ASP A 1 103 ? -42.968 -8.028 60.532 1.00 67.50 103 ASP A O 1
ATOM 867 N N . ARG A 1 104 ? -40.888 -8.384 59.763 1.00 63.28 104 ARG A N 1
ATOM 868 C CA . ARG A 1 104 ? -40.281 -8.493 61.106 1.00 63.28 104 ARG A CA 1
ATOM 869 C C . ARG A 1 104 ? -40.296 -7.160 61.860 1.00 63.28 104 ARG A C 1
ATOM 871 O O . ARG A 1 104 ? -40.602 -7.142 63.054 1.00 63.28 104 ARG A O 1
ATOM 878 N N . GLY A 1 105 ? -40.029 -6.046 61.176 1.00 60.28 105 GLY A N 1
ATOM 879 C CA . GLY A 1 105 ? -40.078 -4.697 61.748 1.00 60.28 105 GLY A CA 1
ATOM 880 C C . GLY A 1 105 ? -41.483 -4.292 62.207 1.00 60.28 105 GLY A C 1
ATOM 881 O O . GLY A 1 105 ? -41.639 -3.706 63.281 1.00 60.28 105 GLY A O 1
ATOM 882 N N . ARG A 1 106 ? -42.527 -4.681 61.461 1.00 55.16 106 ARG A N 1
ATOM 883 C CA . ARG A 1 106 ? -43.931 -4.416 61.828 1.00 55.16 106 ARG A CA 1
ATOM 884 C C . ARG A 1 106 ? -44.370 -5.108 63.119 1.00 55.16 106 ARG A C 1
ATOM 886 O O . ARG A 1 106 ? -45.195 -4.551 63.835 1.00 55.16 106 ARG A O 1
ATOM 893 N N . ARG A 1 107 ? -43.808 -6.275 63.454 1.00 55.19 107 ARG A N 1
ATOM 894 C CA . ARG A 1 107 ? -44.151 -7.003 64.692 1.00 55.19 107 ARG A CA 1
ATOM 895 C C . ARG A 1 107 ? -43.466 -6.466 65.955 1.00 55.19 107 ARG A C 1
ATOM 897 O O . ARG A 1 107 ? -43.892 -6.818 67.048 1.00 55.19 107 ARG A O 1
ATOM 904 N N . ARG A 1 108 ? -42.434 -5.621 65.836 1.00 51.41 108 ARG A N 1
ATOM 905 C CA . ARG A 1 108 ? -41.655 -5.108 66.986 1.00 51.41 108 ARG A CA 1
ATOM 906 C C . ARG A 1 108 ? -41.809 -3.607 67.268 1.00 51.41 108 ARG A C 1
ATOM 908 O O . ARG A 1 108 ? -41.274 -3.134 68.262 1.00 51.41 108 ARG A O 1
ATOM 915 N N . GLY A 1 109 ? -42.522 -2.848 66.435 1.00 42.31 109 GLY A N 1
ATOM 916 C CA . GLY A 1 109 ? -42.358 -1.389 66.375 1.00 42.31 109 GLY A CA 1
ATOM 917 C C . GLY A 1 109 ? -43.583 -0.527 66.671 1.00 42.31 109 GLY A C 1
ATOM 918 O O . GLY A 1 109 ? -43.749 0.502 66.024 1.00 42.31 109 GLY A O 1
ATOM 919 N N . GLY A 1 110 ? -44.435 -0.892 67.629 1.00 46.56 110 GLY A N 1
ATOM 920 C CA . GLY A 1 110 ? -45.399 0.042 68.228 1.00 46.56 110 GLY A CA 1
ATOM 921 C C . GLY A 1 110 ? -44.699 0.998 69.200 1.00 46.56 110 GLY A C 1
ATOM 922 O O . GLY A 1 110 ? -44.925 0.925 70.399 1.00 46.56 110 GLY A O 1
ATOM 923 N N . GLY A 1 111 ? -43.793 1.846 68.708 1.00 47.84 111 GLY A N 1
ATOM 924 C CA . GLY A 1 111 ? -42.941 2.700 69.540 1.00 47.84 111 GLY A CA 1
ATOM 925 C C . GLY A 1 111 ? -42.792 4.091 68.944 1.00 47.84 111 GLY A C 1
ATOM 926 O O . GLY A 1 111 ? -42.008 4.314 68.026 1.00 47.84 111 GLY A O 1
ATOM 927 N N . LYS A 1 112 ? -43.590 5.022 69.465 1.00 49.78 112 LYS A N 1
ATOM 928 C CA . LYS A 1 112 ? -43.595 6.448 69.137 1.00 49.78 112 LYS A CA 1
ATOM 929 C C . LYS A 1 112 ? -42.201 7.080 69.268 1.00 49.78 112 LYS A C 1
ATOM 931 O O . LYS A 1 112 ? -41.529 6.938 70.281 1.00 49.78 112 LYS A O 1
ATOM 936 N N . THR A 1 113 ? -41.871 7.883 68.255 1.00 52.75 113 THR A N 1
ATOM 937 C CA . THR A 1 113 ? -41.133 9.155 68.347 1.00 52.75 113 THR A CA 1
ATOM 938 C C . THR A 1 113 ? -39.807 9.155 69.113 1.00 52.75 113 THR A C 1
ATOM 940 O O . THR A 1 113 ? -39.785 9.386 70.316 1.00 52.75 113 THR A O 1
ATOM 943 N N . LYS A 1 114 ? -38.694 9.064 68.379 1.00 51.81 114 LYS A N 1
ATOM 944 C CA . LYS A 1 114 ? -37.512 9.949 68.489 1.00 51.81 114 LYS A CA 1
ATOM 945 C C . LYS A 1 114 ? -36.465 9.463 67.486 1.00 51.81 114 LYS A C 1
ATOM 947 O O . LYS A 1 114 ? -35.958 8.360 67.610 1.00 51.81 114 LYS A O 1
ATOM 952 N N . GLY A 1 115 ? -36.155 10.267 66.469 1.00 49.09 115 GLY A N 1
ATOM 953 C CA . GLY A 1 115 ? -35.134 9.874 65.494 1.00 49.09 115 GLY A CA 1
ATOM 954 C C . GLY A 1 115 ? -34.948 10.807 64.303 1.00 49.09 115 GLY A C 1
ATOM 955 O O . GLY A 1 115 ? -34.598 10.342 63.225 1.00 49.09 115 GLY A O 1
ATOM 956 N N . SER A 1 116 ? -35.171 12.118 64.451 1.00 55.00 116 SER A N 1
ATOM 957 C CA . SER A 1 116 ? -34.790 13.088 63.407 1.00 55.00 116 SER A CA 1
ATOM 958 C C . SER A 1 116 ? -33.275 13.105 63.153 1.00 55.00 116 SER A C 1
ATOM 960 O O . SER A 1 116 ? -32.843 13.466 62.064 1.00 55.00 116 SER A O 1
ATOM 962 N N . ARG A 1 117 ? -32.467 12.653 64.125 1.00 59.81 117 ARG A N 1
ATOM 963 C CA . ARG A 1 117 ? -31.003 12.596 64.025 1.00 59.81 117 ARG A CA 1
ATOM 964 C C . ARG A 1 117 ? -30.508 11.505 63.061 1.00 59.81 117 ARG A C 1
ATOM 966 O O . ARG A 1 117 ? -29.667 11.800 62.225 1.00 59.81 117 ARG A O 1
ATOM 973 N N . GLY A 1 118 ? -31.104 10.307 63.084 1.00 66.88 118 GLY A N 1
ATOM 974 C CA . GLY A 1 118 ? -30.692 9.192 62.213 1.00 66.88 118 GLY A CA 1
ATOM 975 C C . GLY A 1 118 ? -31.041 9.390 60.732 1.00 66.88 118 GLY A C 1
ATOM 976 O O . GLY A 1 118 ? -30.312 8.941 59.854 1.00 66.88 118 GLY A O 1
ATOM 977 N N . LYS A 1 119 ? -32.110 10.141 60.421 1.00 76.50 119 LYS A N 1
ATOM 978 C CA . LYS A 1 119 ? -32.417 10.507 59.025 1.00 76.50 119 LYS A CA 1
ATOM 979 C C . LYS A 1 119 ? -31.313 11.361 58.397 1.00 76.50 119 LYS A C 1
ATOM 981 O O . LYS A 1 119 ? -31.052 11.216 57.209 1.00 76.50 119 LYS A O 1
ATOM 986 N N . ARG A 1 120 ? -30.663 12.216 59.196 1.00 80.19 120 ARG A N 1
ATOM 987 C CA . ARG A 1 120 ? -29.598 13.107 58.727 1.00 80.19 120 ARG A CA 1
ATOM 988 C C . ARG A 1 120 ? -28.310 12.339 58.414 1.00 80.19 120 ARG A C 1
ATOM 990 O O . ARG A 1 120 ? -27.717 12.596 57.376 1.00 80.19 120 ARG A O 1
ATOM 997 N N . GLU A 1 121 ? -27.948 11.351 59.236 1.00 81.50 121 GLU A N 1
ATOM 998 C CA . GLU A 1 121 ? -26.812 10.448 58.967 1.00 81.50 121 GLU A CA 1
ATOM 999 C C . GLU A 1 121 ? -27.025 9.608 57.704 1.00 81.50 121 GLU A C 1
ATOM 1001 O O . GLU A 1 121 ? -26.147 9.546 56.846 1.00 81.50 121 GLU A O 1
ATOM 1006 N N . ILE A 1 122 ? -28.216 9.022 57.538 1.00 84.00 122 ILE A N 1
ATOM 1007 C CA . ILE A 1 122 ? -28.535 8.214 56.350 1.00 84.00 122 ILE A CA 1
ATOM 1008 C C . ILE A 1 122 ? -28.507 9.076 55.077 1.00 84.00 122 ILE A C 1
ATOM 1010 O O . ILE A 1 122 ? -28.047 8.635 54.020 1.00 84.00 122 ILE A O 1
ATOM 1014 N N . GLU A 1 123 ? -28.992 10.316 55.152 1.00 87.75 123 GLU A N 1
ATOM 1015 C CA . GLU A 1 123 ? -28.946 11.250 54.026 1.00 87.75 123 GLU A CA 1
ATOM 1016 C C . GLU A 1 123 ? -27.510 11.684 53.690 1.00 87.75 123 GLU A C 1
ATOM 1018 O O . GLU A 1 123 ? -27.145 11.754 52.510 1.00 87.75 123 GLU A O 1
ATOM 1023 N N . GLU A 1 124 ? -26.674 11.910 54.703 1.00 92.75 124 GLU A N 1
ATOM 1024 C CA . GLU A 1 124 ? -25.266 12.268 54.537 1.00 92.75 124 GLU A CA 1
ATOM 1025 C C . GLU A 1 124 ? -24.444 11.121 53.933 1.00 92.75 124 GLU A C 1
ATOM 1027 O O . GLU A 1 124 ? -23.705 11.342 52.967 1.00 92.75 124 GLU A O 1
ATOM 1032 N N . GLU A 1 125 ? -24.648 9.880 54.384 1.00 93.50 125 GLU A N 1
ATOM 1033 C CA . GLU A 1 125 ? -23.999 8.701 53.798 1.00 93.50 125 GLU A CA 1
ATOM 1034 C C . GLU A 1 125 ? -24.411 8.514 52.330 1.00 93.50 125 GLU A C 1
ATOM 1036 O O . GLU A 1 125 ? -23.575 8.293 51.445 1.00 93.50 125 GLU A O 1
ATOM 1041 N N . ARG A 1 126 ? -25.701 8.693 52.021 1.00 91.81 126 ARG A N 1
ATOM 1042 C CA . ARG A 1 126 ? -26.205 8.600 50.644 1.00 91.81 126 ARG A CA 1
ATOM 1043 C C . ARG A 1 126 ? -25.617 9.694 49.752 1.00 91.81 126 ARG A C 1
ATOM 1045 O O . ARG A 1 126 ? -25.337 9.446 48.574 1.00 91.81 126 ARG A O 1
ATOM 1052 N N . ARG A 1 127 ? -25.403 10.896 50.296 1.00 94.81 127 ARG A N 1
ATOM 1053 C CA . ARG A 1 127 ? -24.727 11.996 49.597 1.00 94.81 127 ARG A CA 1
ATOM 1054 C C . ARG A 1 127 ? -23.246 11.687 49.371 1.00 94.81 127 ARG A C 1
ATOM 1056 O O . ARG A 1 127 ? -22.754 11.966 48.276 1.00 94.81 127 ARG A O 1
ATOM 1063 N N . LYS A 1 128 ? -22.562 11.069 50.338 1.00 96.25 128 LYS A N 1
ATOM 1064 C CA . LYS A 1 128 ? -21.161 10.636 50.212 1.00 96.25 128 LYS A CA 1
ATOM 1065 C C . LYS A 1 128 ? -20.995 9.570 49.125 1.00 96.25 128 LYS A C 1
ATOM 1067 O O . LYS A 1 128 ? -20.228 9.795 48.192 1.00 96.25 128 LYS A O 1
ATOM 1072 N N . ARG A 1 129 ? -21.818 8.513 49.128 1.00 92.50 129 ARG A N 1
ATOM 1073 C CA . ARG A 1 129 ? -21.809 7.478 48.070 1.00 92.50 129 ARG A CA 1
ATOM 1074 C C . ARG A 1 129 ? -22.075 8.045 46.675 1.00 92.50 129 ARG A C 1
ATOM 1076 O O . ARG A 1 129 ? -21.498 7.587 45.694 1.00 92.50 129 ARG A O 1
ATOM 1083 N N . ARG A 1 130 ? -22.955 9.048 46.553 1.00 92.94 130 ARG A N 1
ATOM 1084 C CA . ARG A 1 130 ? -23.200 9.726 45.265 1.00 92.94 130 ARG A CA 1
ATOM 1085 C C . ARG A 1 130 ? -21.984 10.513 44.779 1.00 92.94 130 ARG A C 1
ATOM 1087 O O . ARG A 1 130 ? -21.773 10.562 43.571 1.00 92.94 130 ARG A O 1
ATOM 1094 N N . ARG A 1 131 ? -21.217 11.124 45.688 1.00 95.19 131 ARG A N 1
ATOM 1095 C CA . ARG A 1 131 ? -19.977 11.839 45.352 1.00 95.19 131 ARG A CA 1
ATOM 1096 C C . ARG A 1 131 ? -18.883 10.867 44.920 1.00 95.19 131 ARG A C 1
ATOM 1098 O O . ARG A 1 131 ? -18.384 11.033 43.816 1.00 95.19 131 ARG A O 1
ATOM 1105 N N . GLU A 1 132 ? -18.623 9.814 45.695 1.00 92.50 132 GLU A N 1
ATOM 1106 C CA . GLU A 1 132 ? -17.643 8.775 45.331 1.00 92.50 132 GLU A CA 1
ATOM 1107 C C . GLU A 1 132 ? -17.971 8.128 43.984 1.00 92.50 132 GLU A C 1
ATOM 1109 O O . GLU A 1 132 ? -17.120 8.067 43.106 1.00 92.50 132 GLU A O 1
ATOM 1114 N N . LYS A 1 133 ? -19.233 7.744 43.753 1.00 92.56 133 LYS A N 1
ATOM 1115 C CA . LYS A 1 133 ? -19.651 7.154 42.473 1.00 92.56 133 LYS A CA 1
ATOM 1116 C C . LYS A 1 133 ? -19.506 8.115 41.289 1.00 92.56 133 LYS A C 1
ATOM 1118 O O . LYS A 1 133 ? -19.325 7.676 40.154 1.00 92.56 133 LYS A O 1
ATOM 1123 N N . LYS A 1 134 ? -19.655 9.423 41.519 1.00 92.44 134 LYS A N 1
ATOM 1124 C CA . LYS A 1 134 ? -19.429 10.430 40.477 1.00 92.44 134 LYS A CA 1
ATOM 1125 C C . LYS A 1 134 ? -17.934 10.556 40.176 1.00 92.44 134 LYS A C 1
ATOM 1127 O O . LYS A 1 134 ? -17.560 10.541 39.011 1.00 92.44 134 LYS A O 1
ATOM 1132 N N . GLU A 1 135 ? -17.106 10.592 41.212 1.00 90.50 135 GLU A N 1
ATOM 1133 C CA . GLU A 1 135 ? -15.649 10.685 41.107 1.00 90.50 135 GLU A CA 1
ATOM 1134 C C . GLU A 1 135 ? -15.031 9.435 40.454 1.00 90.50 135 GLU A C 1
ATOM 1136 O O . GLU A 1 135 ? -14.136 9.536 39.621 1.00 90.50 135 GLU A O 1
ATOM 1141 N N . GLU A 1 136 ? -15.561 8.247 40.752 1.00 86.88 136 GLU A N 1
ATOM 1142 C CA . GLU A 1 136 ? -15.172 6.984 40.114 1.00 86.88 136 GLU A CA 1
ATOM 1143 C C . GLU A 1 136 ? -15.504 6.976 38.612 1.00 86.88 136 GLU A C 1
ATOM 1145 O O . GLU A 1 136 ? -14.693 6.552 37.789 1.00 86.88 136 GLU A O 1
ATOM 1150 N N . ARG A 1 137 ? -16.672 7.511 38.226 1.00 83.00 137 ARG A N 1
ATOM 1151 C CA . ARG A 1 137 ? -17.049 7.666 36.810 1.00 83.00 137 ARG A CA 1
ATOM 1152 C C . ARG A 1 137 ? -16.163 8.667 36.077 1.00 83.00 137 ARG A C 1
ATOM 1154 O O . ARG A 1 137 ? -15.831 8.427 34.920 1.00 83.00 137 ARG A O 1
ATOM 1161 N N . GLU A 1 138 ? -15.786 9.761 36.732 1.00 83.44 138 GLU A N 1
ATOM 1162 C CA . GLU A 1 138 ? -14.875 10.759 36.161 1.00 83.44 138 GLU A CA 1
ATOM 1163 C C . GLU A 1 138 ? -13.453 10.191 36.002 1.00 83.44 138 GLU A C 1
ATOM 1165 O O . GLU A 1 138 ? -12.839 10.393 34.955 1.00 83.44 138 GLU A O 1
ATOM 1170 N N . ARG A 1 139 ? -12.963 9.381 36.954 1.00 81.69 139 ARG A N 1
ATOM 1171 C CA . ARG A 1 139 ? -11.672 8.677 36.820 1.00 81.69 139 ARG A CA 1
ATOM 1172 C C . ARG A 1 139 ? -11.680 7.615 35.714 1.00 81.69 139 ARG A C 1
ATOM 1174 O O . ARG A 1 139 ? -10.735 7.550 34.935 1.00 81.69 139 ARG A O 1
ATOM 1181 N N . GLY A 1 140 ? -12.739 6.810 35.611 1.00 80.12 140 GLY A N 1
ATOM 1182 C CA . GLY A 1 140 ? -12.826 5.733 34.614 1.00 80.12 140 GLY A CA 1
ATOM 1183 C C . GLY A 1 140 ? -13.086 6.206 33.177 1.00 80.12 140 GLY A C 1
ATOM 1184 O O . GLY A 1 140 ? -12.732 5.510 32.224 1.00 80.12 140 GLY A O 1
ATOM 1185 N N . GLY A 1 141 ? -13.692 7.385 32.996 1.00 80.19 141 GLY A N 1
ATOM 1186 C CA . GLY A 1 141 ? -13.935 7.964 31.670 1.00 80.19 141 GLY A CA 1
ATOM 1187 C C . GLY A 1 141 ? -12.644 8.355 30.947 1.00 80.19 141 GLY A C 1
ATOM 1188 O O . GLY A 1 141 ? -12.488 8.055 29.763 1.00 80.19 141 GLY A O 1
ATOM 1189 N N . GLY A 1 142 ? -11.690 8.938 31.681 1.00 81.44 142 GLY A N 1
ATOM 1190 C CA . GLY A 1 142 ? -10.430 9.422 31.115 1.00 81.44 142 GLY A CA 1
ATOM 1191 C C . GLY A 1 142 ? -9.539 8.316 30.546 1.00 81.44 142 GLY A C 1
ATOM 1192 O O . GLY A 1 142 ? -8.902 8.520 29.518 1.00 81.44 142 GLY A O 1
ATOM 1193 N N . GLU A 1 143 ? -9.520 7.122 31.150 1.00 82.69 143 GLU A N 1
ATOM 1194 C CA . GLU A 1 143 ? -8.723 6.000 30.630 1.00 82.69 143 GLU A CA 1
ATOM 1195 C C . GLU A 1 143 ? -9.255 5.458 29.302 1.00 82.69 143 GLU A C 1
ATOM 1197 O O . GLU A 1 143 ? -8.465 5.164 28.401 1.00 82.69 143 GLU A O 1
ATOM 1202 N N . ARG A 1 144 ? -10.581 5.340 29.149 1.00 81.12 144 ARG A N 1
ATOM 1203 C CA . ARG A 1 144 ? -11.177 4.903 27.876 1.00 81.12 144 ARG A CA 1
ATOM 1204 C C . ARG A 1 144 ? -10.913 5.913 26.769 1.00 81.12 144 ARG A C 1
ATOM 1206 O O . ARG A 1 144 ? -10.475 5.510 25.696 1.00 81.12 144 ARG A O 1
ATOM 1213 N N . GLU A 1 145 ? -11.105 7.197 27.054 1.00 85.12 145 GLU A N 1
ATOM 1214 C CA . GLU A 1 145 ? -10.844 8.269 26.092 1.00 85.12 145 GLU A CA 1
ATOM 1215 C C . GLU A 1 145 ? -9.352 8.352 25.729 1.00 85.12 145 GLU A C 1
ATOM 1217 O O . GLU A 1 145 ? -8.994 8.447 24.555 1.00 85.12 145 GLU A O 1
ATOM 1222 N N . ALA A 1 146 ? -8.449 8.227 26.707 1.00 86.25 146 ALA A N 1
ATOM 1223 C CA . ALA A 1 146 ? -7.008 8.212 26.459 1.00 86.25 146 ALA A CA 1
ATOM 1224 C C . ALA A 1 146 ? -6.569 6.994 25.633 1.00 86.25 146 ALA A C 1
ATOM 1226 O O . ALA A 1 146 ? -5.704 7.124 24.759 1.00 86.25 146 ALA A O 1
ATOM 1227 N N . LYS A 1 147 ? -7.162 5.820 25.881 1.00 90.19 147 LYS A N 1
ATOM 1228 C CA . LYS A 1 147 ? -6.891 4.603 25.110 1.00 90.19 147 LYS A CA 1
ATOM 1229 C C . LYS A 1 147 ? -7.368 4.743 23.665 1.00 90.19 147 LYS A C 1
ATOM 1231 O O . LYS A 1 147 ? -6.580 4.495 22.755 1.00 90.19 147 LYS A O 1
ATOM 1236 N N . GLU A 1 148 ? -8.598 5.206 23.455 1.00 89.12 148 GLU A N 1
ATOM 1237 C CA . GLU A 1 148 ? -9.163 5.436 22.119 1.00 89.12 148 GLU A CA 1
ATOM 1238 C C . GLU A 1 148 ? -8.339 6.471 21.339 1.00 89.12 148 GLU A C 1
ATOM 1240 O O . GLU A 1 148 ? -7.946 6.241 20.195 1.00 89.12 148 GLU A O 1
ATOM 1245 N N . ARG A 1 149 ? -7.935 7.562 21.998 1.00 91.12 149 ARG A N 1
ATOM 1246 C CA . ARG A 1 149 ? -7.075 8.590 21.399 1.00 91.12 149 ARG A CA 1
ATOM 1247 C C . ARG A 1 149 ? -5.676 8.068 21.057 1.00 91.12 149 ARG A C 1
ATOM 1249 O O . ARG A 1 149 ? -5.062 8.533 20.095 1.00 91.12 149 ARG A O 1
ATOM 1256 N N . ARG A 1 150 ? -5.144 7.111 21.826 1.00 87.19 150 ARG A N 1
ATOM 1257 C CA . ARG A 1 150 ? -3.861 6.453 21.529 1.00 87.19 150 ARG A CA 1
ATOM 1258 C C . ARG A 1 150 ? -3.983 5.516 20.328 1.00 87.19 150 ARG A C 1
ATOM 1260 O O . ARG A 1 150 ? -3.114 5.565 19.462 1.00 87.19 150 ARG A O 1
ATOM 1267 N N . GLU A 1 151 ? -5.046 4.722 20.247 1.00 88.56 151 GLU A N 1
ATOM 1268 C CA . GLU A 1 151 ? -5.319 3.850 19.096 1.00 88.56 151 GLU A CA 1
ATOM 1269 C C . GLU A 1 151 ? -5.532 4.663 17.813 1.00 88.56 151 GLU A C 1
ATOM 1271 O O . GLU A 1 151 ? -4.951 4.338 16.778 1.00 88.56 151 GLU A O 1
ATOM 1276 N N . GLN A 1 152 ? -6.255 5.783 17.891 1.00 86.56 152 GLN A N 1
ATOM 1277 C CA . GLN A 1 152 ? -6.440 6.687 16.756 1.00 86.56 152 GLN A CA 1
ATOM 1278 C C . GLN A 1 152 ? -5.106 7.259 16.244 1.00 86.56 152 GLN A C 1
ATOM 1280 O O . GLN A 1 152 ? -4.849 7.238 15.043 1.00 86.56 152 GLN A O 1
ATOM 1285 N N . ARG A 1 153 ? -4.204 7.678 17.145 1.00 86.12 153 ARG A N 1
ATOM 1286 C CA . ARG A 1 153 ? -2.856 8.158 16.771 1.00 86.12 153 ARG A CA 1
ATOM 1287 C C . ARG A 1 153 ? -1.987 7.086 16.118 1.00 86.12 153 ARG A C 1
ATOM 1289 O O . ARG A 1 153 ? -1.160 7.414 15.271 1.00 86.12 153 ARG A O 1
ATOM 1296 N N . VAL A 1 154 ? -2.124 5.826 16.531 1.00 79.00 154 VAL A N 1
ATOM 1297 C CA . VAL A 1 154 ? -1.403 4.708 15.901 1.00 79.00 154 VAL A CA 1
ATOM 1298 C C . VAL A 1 154 ? -1.955 4.462 14.499 1.00 79.00 154 VAL A C 1
ATOM 1300 O O . VAL A 1 154 ? -1.177 4.383 13.550 1.00 79.00 154 VAL A O 1
ATOM 1303 N N . ARG A 1 155 ? -3.284 4.459 14.353 1.00 81.06 155 ARG A N 1
ATOM 1304 C CA . ARG A 1 155 ? -3.966 4.264 13.068 1.00 81.06 155 ARG A CA 1
ATOM 1305 C C . ARG A 1 155 ? -3.650 5.356 12.045 1.00 81.06 155 ARG A C 1
ATOM 1307 O O . ARG A 1 155 ? -3.553 5.066 10.861 1.00 81.06 155 ARG A O 1
ATOM 1314 N N . GLU A 1 156 ? -3.467 6.598 12.488 1.00 80.69 156 GLU A N 1
ATOM 1315 C CA . GLU A 1 156 ? -3.037 7.703 11.618 1.00 80.69 156 GLU A CA 1
ATOM 1316 C C . GLU A 1 156 ? -1.539 7.646 11.269 1.00 80.69 156 GLU A C 1
ATOM 1318 O O . GLU A 1 156 ? -1.132 8.149 10.221 1.00 80.69 156 GLU A O 1
ATOM 1323 N N . ARG A 1 157 ? -0.703 7.014 12.105 1.00 77.62 157 ARG A N 1
ATOM 1324 C CA . ARG A 1 157 ? 0.743 6.884 11.851 1.00 77.62 157 ARG A CA 1
ATOM 1325 C C . ARG A 1 157 ? 1.102 5.776 10.865 1.00 77.62 157 ARG A C 1
ATOM 1327 O O . ARG A 1 157 ? 2.043 5.968 10.097 1.00 77.62 157 ARG A O 1
ATOM 1334 N N . GLU A 1 158 ? 0.376 4.660 10.862 1.00 77.19 158 GLU A N 1
ATOM 1335 C CA . GLU A 1 158 ? 0.626 3.548 9.930 1.00 77.19 158 GLU A CA 1
ATOM 1336 C C . GLU A 1 158 ? 0.654 3.958 8.444 1.00 77.19 158 GLU A C 1
ATOM 1338 O O . GLU A 1 158 ? 1.657 3.667 7.778 1.00 77.19 158 GLU A O 1
ATOM 1343 N N . PRO A 1 159 ? -0.346 4.682 7.896 1.00 81.38 159 PRO A N 1
ATOM 1344 C CA . PRO A 1 159 ? -0.328 5.035 6.479 1.00 81.38 159 PRO A CA 1
ATOM 1345 C C . PRO A 1 159 ? 0.825 5.985 6.145 1.00 81.38 159 PRO A C 1
ATOM 1347 O O . PRO A 1 159 ? 1.437 5.855 5.089 1.00 81.38 159 PRO A O 1
ATOM 1350 N N . MET A 1 160 ? 1.189 6.890 7.061 1.00 82.25 160 MET A N 1
ATOM 1351 C CA . MET A 1 160 ? 2.341 7.776 6.883 1.00 82.25 160 MET A CA 1
ATOM 1352 C C . MET A 1 160 ? 3.643 6.983 6.759 1.00 82.25 160 MET A C 1
ATOM 1354 O O . MET A 1 160 ? 4.417 7.222 5.836 1.00 82.25 160 MET A O 1
ATOM 1358 N N . THR A 1 161 ? 3.877 5.999 7.635 1.00 85.44 161 THR A N 1
ATOM 1359 C CA . THR A 1 161 ? 5.082 5.158 7.540 1.00 85.44 161 THR A CA 1
ATOM 1360 C C . THR A 1 161 ? 5.151 4.377 6.229 1.00 85.44 161 THR A C 1
ATOM 1362 O O . THR A 1 161 ? 6.227 4.275 5.641 1.00 85.44 161 THR A O 1
ATOM 1365 N N . GLN A 1 162 ? 4.013 3.893 5.728 1.00 85.50 162 GLN A N 1
ATOM 1366 C CA . GLN A 1 162 ? 3.949 3.177 4.456 1.00 85.50 162 GLN A CA 1
ATOM 1367 C C . GLN A 1 162 ? 4.208 4.107 3.260 1.00 85.50 162 GLN A C 1
ATOM 1369 O O . GLN A 1 162 ? 4.939 3.732 2.344 1.00 85.50 162 GLN A O 1
ATOM 1374 N N . ILE A 1 163 ? 3.686 5.339 3.296 1.00 91.06 163 ILE A N 1
ATOM 1375 C CA . ILE A 1 163 ? 3.961 6.376 2.290 1.00 91.06 163 ILE A CA 1
ATOM 1376 C C . ILE A 1 163 ? 5.449 6.745 2.286 1.00 91.06 163 ILE A C 1
ATOM 1378 O O . ILE A 1 163 ? 6.052 6.799 1.218 1.00 91.06 163 ILE A O 1
ATOM 1382 N N . TYR A 1 164 ? 6.071 6.947 3.452 1.00 93.38 164 TYR A N 1
ATOM 1383 C CA . TYR A 1 164 ? 7.505 7.244 3.524 1.00 93.38 164 TYR A CA 1
ATOM 1384 C C . TYR A 1 164 ? 8.354 6.098 2.979 1.00 93.38 164 TYR A C 1
ATOM 1386 O O . TYR A 1 164 ? 9.259 6.343 2.184 1.00 93.38 164 TYR A O 1
ATOM 1394 N N . LEU A 1 165 ? 8.046 4.849 3.339 1.00 94.62 165 LEU A N 1
ATOM 1395 C CA . LEU A 1 165 ? 8.713 3.675 2.772 1.00 94.62 165 LEU A CA 1
ATOM 1396 C C . LEU A 1 165 ? 8.573 3.628 1.248 1.00 94.62 165 LEU A C 1
ATOM 1398 O O . LEU A 1 165 ? 9.569 3.437 0.556 1.00 94.62 165 LEU A O 1
ATOM 1402 N N . PHE A 1 166 ? 7.370 3.869 0.723 1.00 93.62 166 PHE A N 1
ATOM 1403 C CA . PHE A 1 166 ? 7.128 3.909 -0.718 1.00 93.62 166 PHE A CA 1
ATOM 1404 C C . PHE A 1 166 ? 7.940 5.007 -1.410 1.00 93.62 166 PHE A C 1
ATOM 1406 O O . PHE A 1 166 ? 8.609 4.732 -2.401 1.00 93.62 166 PHE A O 1
ATOM 1413 N N . ILE A 1 167 ? 7.943 6.228 -0.866 1.00 94.62 167 ILE A N 1
ATOM 1414 C CA . ILE A 1 167 ? 8.732 7.347 -1.398 1.00 94.62 167 ILE A CA 1
ATOM 1415 C C . ILE A 1 167 ? 10.223 6.996 -1.381 1.00 94.62 167 ILE A C 1
ATOM 1417 O O . ILE A 1 167 ? 10.908 7.204 -2.375 1.00 94.62 167 ILE A O 1
ATOM 1421 N N . THR A 1 168 ? 10.726 6.421 -0.289 1.00 93.94 168 THR A N 1
ATOM 1422 C CA . THR A 1 168 ? 12.156 6.105 -0.154 1.00 93.94 168 THR A CA 1
ATOM 1423 C C . THR A 1 168 ? 12.577 5.028 -1.153 1.00 93.94 168 THR A C 1
ATOM 1425 O O . THR A 1 168 ? 13.604 5.172 -1.808 1.00 93.94 168 THR A O 1
ATOM 1428 N N . LEU A 1 169 ? 11.759 3.985 -1.331 1.00 92.44 169 LEU A N 1
ATOM 1429 C CA . LEU A 1 169 ? 11.983 2.951 -2.344 1.00 92.44 169 LEU A CA 1
ATOM 1430 C C . LEU A 1 169 ? 11.894 3.511 -3.767 1.00 92.44 169 LEU A C 1
ATOM 1432 O O . LEU A 1 169 ? 12.707 3.143 -4.608 1.00 92.44 169 LEU A O 1
ATOM 1436 N N . PHE A 1 170 ? 10.944 4.411 -4.032 1.00 91.88 170 PHE A N 1
ATOM 1437 C CA . PHE A 1 170 ? 10.796 5.071 -5.328 1.00 91.88 170 PHE A CA 1
ATOM 1438 C C . PHE A 1 170 ? 12.039 5.893 -5.693 1.00 91.88 170 PHE A C 1
ATOM 1440 O O . PHE A 1 170 ? 12.541 5.774 -6.809 1.00 91.88 170 PHE A O 1
ATOM 1447 N N . TRP A 1 171 ? 12.573 6.671 -4.746 1.00 93.19 171 TRP A N 1
ATOM 1448 C CA . TRP A 1 171 ? 13.825 7.408 -4.939 1.00 93.19 171 TRP A CA 1
ATOM 1449 C C . TRP A 1 171 ? 15.008 6.469 -5.172 1.00 93.19 171 TRP A C 1
ATOM 1451 O O . TRP A 1 171 ? 15.740 6.662 -6.138 1.00 93.19 171 TRP A O 1
ATOM 1461 N N . LEU A 1 172 ? 15.149 5.412 -4.362 1.00 90.56 172 LEU A N 1
ATOM 1462 C CA . LEU A 1 172 ? 16.228 4.431 -4.520 1.00 90.56 172 LEU A CA 1
ATOM 1463 C C . LEU A 1 172 ? 16.189 3.744 -5.893 1.00 90.56 172 LEU A C 1
ATOM 1465 O O . LEU A 1 172 ? 17.223 3.537 -6.526 1.00 90.56 172 LEU A O 1
ATOM 1469 N N . TYR A 1 173 ? 14.985 3.397 -6.349 1.00 88.69 173 TYR A N 1
ATOM 1470 C CA . TYR A 1 173 ? 14.762 2.759 -7.640 1.00 88.69 173 TYR A CA 1
ATOM 1471 C C . TYR A 1 173 ? 15.138 3.695 -8.796 1.00 88.69 173 TYR A C 1
ATOM 1473 O O . TYR A 1 173 ? 15.879 3.307 -9.699 1.00 88.69 173 TYR A O 1
ATOM 1481 N N . HIS A 1 174 ? 14.690 4.951 -8.739 1.00 85.31 174 HIS A N 1
ATOM 1482 C CA . HIS A 1 174 ? 14.953 5.918 -9.802 1.00 85.31 174 HIS A CA 1
ATOM 1483 C C . HIS A 1 174 ? 16.396 6.432 -9.839 1.00 85.31 174 HIS A C 1
ATOM 1485 O O . HIS A 1 174 ? 16.929 6.623 -10.934 1.00 85.31 174 HIS A O 1
ATOM 1491 N N . GLU A 1 175 ? 17.054 6.626 -8.694 1.00 81.81 175 GLU A N 1
ATOM 1492 C CA . GLU A 1 175 ? 18.478 6.995 -8.661 1.00 81.81 175 GLU A CA 1
ATOM 1493 C C . GLU A 1 175 ? 19.376 5.862 -9.180 1.00 81.81 175 GLU A C 1
ATOM 1495 O O . GLU A 1 175 ? 20.371 6.124 -9.866 1.00 81.81 175 GLU A O 1
ATOM 1500 N N . GLY A 1 176 ? 19.003 4.606 -8.909 1.00 72.50 176 GLY A N 1
ATOM 1501 C CA . GLY A 1 176 ? 19.725 3.427 -9.384 1.00 72.50 176 GLY A CA 1
ATOM 1502 C C . GLY A 1 176 ? 19.653 3.247 -10.901 1.00 72.50 176 GLY A C 1
ATOM 1503 O O . GLY A 1 176 ? 20.681 3.035 -11.545 1.00 72.50 176 GLY A O 1
ATOM 1504 N N . GLU A 1 177 ? 18.465 3.376 -11.495 1.00 68.25 177 GLU A N 1
ATOM 1505 C CA . GLU A 1 177 ? 18.307 3.186 -12.942 1.00 68.25 177 GLU A CA 1
ATOM 1506 C C . GLU A 1 177 ? 18.867 4.360 -13.758 1.00 68.25 177 GLU A C 1
ATOM 1508 O O . GLU A 1 177 ? 19.544 4.136 -14.765 1.00 68.25 177 GLU A O 1
ATOM 1513 N N . MET A 1 178 ? 18.688 5.607 -13.308 1.00 62.44 178 MET A N 1
ATOM 1514 C CA . MET A 1 178 ? 19.179 6.775 -14.055 1.00 62.44 178 MET A CA 1
ATOM 1515 C C . MET A 1 178 ? 20.707 6.903 -14.049 1.00 62.44 178 MET A C 1
ATOM 1517 O O . MET A 1 178 ? 21.277 7.440 -15.000 1.00 62.44 178 MET A O 1
ATOM 1521 N N . SER A 1 179 ? 21.393 6.365 -13.037 1.00 58.81 179 SER A N 1
ATOM 1522 C CA . SER A 1 179 ? 22.862 6.397 -12.981 1.00 58.81 179 SER A CA 1
ATOM 1523 C C . SER A 1 179 ? 23.528 5.483 -14.018 1.00 58.81 179 SER A C 1
ATOM 1525 O O . SER A 1 179 ? 24.674 5.715 -14.394 1.00 58.81 179 SER A O 1
ATOM 1527 N N . THR A 1 180 ? 22.823 4.474 -14.540 1.00 60.97 180 THR A N 1
ATOM 1528 C CA . THR A 1 180 ? 23.373 3.574 -15.576 1.00 60.97 180 THR A CA 1
ATOM 1529 C C . THR A 1 180 ? 23.303 4.144 -16.993 1.00 60.97 180 THR A C 1
ATOM 1531 O O . THR A 1 180 ? 23.951 3.620 -17.896 1.00 60.97 180 THR A O 1
ATOM 1534 N N . LEU A 1 181 ? 22.564 5.241 -17.188 1.00 61.06 181 LEU A N 1
ATOM 1535 C CA . LEU A 1 181 ? 22.463 5.947 -18.469 1.00 61.06 181 LEU A CA 1
ATOM 1536 C C . LEU A 1 181 ? 23.440 7.122 -18.588 1.00 61.06 181 LEU A C 1
ATOM 1538 O O . LEU A 1 181 ? 23.376 7.872 -19.564 1.00 61.06 181 LEU A O 1
ATOM 1542 N N . LEU A 1 182 ? 24.365 7.282 -17.632 1.00 63.06 182 LEU A N 1
ATOM 1543 C CA . LEU A 1 182 ? 25.525 8.140 -17.842 1.00 63.06 182 LEU A CA 1
ATOM 1544 C C . LEU A 1 182 ? 26.245 7.649 -19.109 1.00 63.06 182 LEU A C 1
ATOM 1546 O O . LEU A 1 182 ? 26.578 6.464 -19.191 1.00 63.06 182 LEU A O 1
ATOM 1550 N N . PRO A 1 183 ? 26.453 8.520 -20.113 1.00 65.31 183 PRO A N 1
ATOM 1551 C CA . PRO A 1 183 ? 27.123 8.136 -21.341 1.00 65.31 183 PRO A CA 1
ATOM 1552 C C . PRO A 1 183 ? 28.494 7.592 -20.958 1.00 65.31 183 PRO 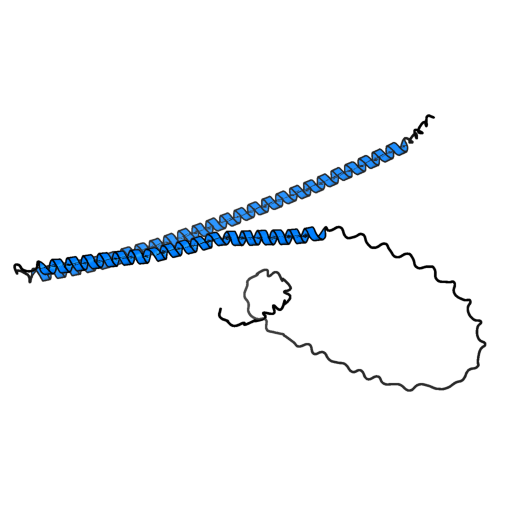A C 1
ATOM 1554 O O . PRO A 1 183 ? 29.327 8.327 -20.427 1.00 65.31 183 PRO A O 1
ATOM 1557 N N . LEU A 1 184 ? 28.694 6.291 -21.181 1.00 69.44 184 LEU A N 1
ATOM 1558 C CA . LEU A 1 184 ? 29.997 5.653 -21.074 1.00 69.44 184 LEU A CA 1
ATOM 1559 C C . LEU A 1 184 ? 30.980 6.551 -21.817 1.00 69.44 184 LEU A C 1
ATOM 1561 O O . LEU A 1 184 ? 30.817 6.778 -23.020 1.00 69.44 184 LEU A O 1
ATOM 1565 N N . SER A 1 185 ? 31.947 7.107 -21.082 1.00 75.75 185 SER A N 1
ATOM 1566 C CA . SER A 1 185 ? 33.046 7.859 -21.674 1.00 75.75 185 SER A CA 1
ATOM 1567 C C . SER A 1 185 ? 33.552 7.056 -22.869 1.00 75.75 185 SER A C 1
ATOM 1569 O O . SER A 1 185 ? 33.726 5.838 -22.727 1.00 75.75 185 SER A O 1
ATOM 1571 N N . PRO A 1 186 ? 33.717 7.683 -24.049 1.00 81.50 186 PRO A N 1
ATOM 1572 C CA . PRO A 1 186 ? 34.135 6.960 -25.237 1.00 81.50 186 PRO A CA 1
ATOM 1573 C C . PRO A 1 186 ? 35.379 6.136 -24.890 1.00 81.50 186 PRO A C 1
ATOM 1575 O O . PRO A 1 186 ? 36.231 6.629 -24.138 1.00 81.50 186 PRO A O 1
ATOM 1578 N N . PRO A 1 187 ? 35.467 4.880 -25.365 1.00 85.19 187 PRO A N 1
ATOM 1579 C CA . PRO A 1 187 ? 36.615 4.043 -25.068 1.00 85.19 187 PRO A CA 1
ATOM 1580 C C . PRO A 1 187 ? 37.889 4.819 -25.418 1.00 85.19 187 PRO A C 1
ATOM 1582 O O . PRO A 1 187 ? 37.895 5.548 -26.419 1.00 85.19 187 PRO A O 1
ATOM 1585 N N . PRO A 1 188 ? 38.950 4.713 -24.597 1.00 86.81 188 PRO A N 1
ATOM 1586 C CA . PRO A 1 188 ? 40.201 5.384 -24.901 1.00 86.81 188 PRO A CA 1
ATOM 1587 C C . PRO A 1 188 ? 40.636 5.002 -26.324 1.00 86.81 188 PRO A C 1
ATOM 1589 O O . PRO A 1 188 ? 40.413 3.857 -26.737 1.00 86.81 188 PRO A O 1
ATOM 1592 N N . PRO A 1 189 ? 41.215 5.940 -27.093 1.00 88.69 189 PRO A N 1
ATOM 1593 C CA . PRO A 1 189 ? 41.684 5.643 -28.438 1.00 88.69 189 PRO A CA 1
ATOM 1594 C C . PRO A 1 189 ? 42.598 4.418 -28.391 1.00 88.69 189 PRO A C 1
ATOM 1596 O O . PRO A 1 189 ? 43.449 4.307 -27.505 1.00 88.69 189 PRO A O 1
ATOM 1599 N N . ALA A 1 190 ? 42.389 3.485 -29.324 1.00 90.81 190 ALA A N 1
ATOM 1600 C CA . ALA A 1 190 ? 43.222 2.296 -29.417 1.00 90.81 190 ALA A CA 1
ATOM 1601 C C . ALA A 1 190 ? 44.699 2.722 -29.500 1.00 90.81 190 ALA A C 1
ATOM 1603 O O . ALA A 1 190 ? 45.009 3.681 -30.219 1.00 90.81 190 ALA A O 1
ATOM 1604 N N . PRO A 1 191 ? 45.609 2.053 -28.768 1.00 88.50 191 PRO A N 1
ATOM 1605 C CA . PRO A 1 191 ? 47.025 2.360 -28.872 1.00 88.50 191 PRO A CA 1
ATOM 1606 C C . PRO A 1 191 ? 47.468 2.207 -30.335 1.00 88.50 191 PRO A C 1
ATOM 1608 O O . PRO A 1 191 ? 46.961 1.324 -31.037 1.00 88.50 191 PRO A O 1
ATOM 1611 N N . PRO A 1 192 ? 48.390 3.059 -30.818 1.00 89.56 192 PRO A N 1
ATOM 1612 C CA . PRO A 1 192 ? 48.917 2.919 -32.165 1.00 89.56 192 PRO A CA 1
ATOM 1613 C C . PRO A 1 192 ? 49.513 1.513 -32.343 1.00 89.56 192 PRO A C 1
ATOM 1615 O O . PRO A 1 192 ? 50.057 0.956 -31.381 1.00 89.56 192 PRO A O 1
ATOM 1618 N N . PRO A 1 193 ? 49.413 0.921 -33.547 1.00 89.31 193 PRO A N 1
ATOM 1619 C CA . PRO A 1 193 ? 50.008 -0.381 -33.805 1.00 89.31 193 PRO A CA 1
ATOM 1620 C C . PRO A 1 193 ? 51.507 -0.335 -33.467 1.00 89.31 193 PRO A C 1
ATOM 1622 O O . PRO A 1 193 ? 52.165 0.670 -33.761 1.00 89.31 193 PRO A O 1
ATOM 1625 N N . PRO A 1 194 ? 52.057 -1.390 -32.839 1.00 87.38 194 PRO A N 1
ATOM 1626 C CA . PRO A 1 194 ? 53.481 -1.449 -32.548 1.00 87.38 194 PRO A CA 1
ATOM 1627 C C . PRO A 1 194 ? 54.273 -1.297 -33.848 1.00 87.38 194 PRO A C 1
ATOM 1629 O O . PRO A 1 194 ? 53.888 -1.835 -34.889 1.00 87.38 194 PRO A O 1
ATOM 1632 N N . ALA A 1 195 ? 55.376 -0.549 -33.784 1.00 87.81 195 ALA A N 1
ATOM 1633 C CA . ALA A 1 195 ? 56.287 -0.427 -34.912 1.00 87.81 195 ALA A CA 1
ATOM 1634 C C . ALA A 1 195 ? 56.730 -1.830 -35.374 1.00 87.81 195 ALA A C 1
ATOM 1636 O O . ALA A 1 195 ? 56.920 -2.713 -34.529 1.00 87.81 195 ALA A O 1
ATOM 1637 N N . PRO A 1 196 ? 56.880 -2.059 -36.692 1.00 88.44 196 PRO A N 1
ATOM 1638 C CA . PRO A 1 196 ? 57.344 -3.342 -37.196 1.00 88.44 196 PRO A CA 1
ATOM 1639 C C . PRO A 1 196 ? 58.692 -3.693 -36.547 1.00 88.44 196 PRO A C 1
ATOM 1641 O O . PRO A 1 196 ? 59.535 -2.804 -36.380 1.00 88.44 196 PRO A O 1
ATOM 1644 N N . PRO A 1 197 ? 58.906 -4.963 -36.154 1.00 86.62 197 PRO A N 1
ATOM 1645 C CA . PRO A 1 197 ? 60.167 -5.374 -35.561 1.00 86.62 197 PRO A CA 1
ATOM 1646 C C . PRO A 1 197 ? 61.316 -5.098 -36.541 1.00 86.62 197 PRO A C 1
ATOM 1648 O O . PRO A 1 197 ? 61.133 -5.242 -37.756 1.00 86.62 197 PRO A O 1
ATOM 1651 N N . PRO A 1 198 ? 62.500 -4.701 -36.042 1.00 86.44 198 PRO A N 1
ATOM 1652 C CA . PRO A 1 198 ? 63.668 -4.545 -36.893 1.00 86.44 198 PRO A CA 1
ATOM 1653 C C . PRO A 1 198 ? 63.964 -5.869 -37.618 1.00 86.44 198 PRO A C 1
ATOM 1655 O O . PRO A 1 198 ? 63.722 -6.943 -37.056 1.00 86.44 198 PRO A O 1
ATOM 1658 N N . PRO A 1 199 ? 64.476 -5.817 -38.861 1.00 85.69 199 PRO A N 1
ATOM 1659 C CA . PRO A 1 199 ? 64.831 -7.018 -39.604 1.00 85.69 199 PRO A CA 1
ATOM 1660 C C . PRO A 1 199 ? 65.818 -7.861 -38.790 1.00 85.69 199 PRO A C 1
ATOM 1662 O O . PRO A 1 199 ? 66.778 -7.337 -38.222 1.00 85.69 199 PRO A O 1
ATOM 1665 N N . ALA A 1 200 ? 65.553 -9.167 -38.714 1.00 84.69 200 ALA A N 1
ATOM 1666 C CA . ALA A 1 200 ? 66.404 -10.090 -37.980 1.00 84.69 200 ALA A CA 1
ATOM 1667 C C . ALA A 1 200 ? 67.840 -10.052 -38.540 1.00 84.69 200 ALA A C 1
ATOM 1669 O O . ALA A 1 200 ? 68.015 -9.999 -39.763 1.00 84.69 200 ALA A O 1
ATOM 1670 N N . PRO A 1 201 ? 68.871 -10.081 -37.676 1.00 83.25 201 PRO A N 1
ATOM 1671 C CA . PRO A 1 201 ? 70.249 -10.172 -38.131 1.00 83.25 201 PRO A CA 1
ATOM 1672 C C . PRO A 1 201 ? 70.463 -11.476 -38.920 1.00 83.25 201 PRO A C 1
ATOM 1674 O O . PRO A 1 201 ? 69.810 -12.485 -38.627 1.00 83.25 201 PRO A O 1
ATOM 1677 N N . PRO A 1 202 ? 71.364 -11.480 -39.918 1.00 81.12 202 PRO A N 1
ATOM 1678 C CA . PRO A 1 202 ? 71.661 -12.679 -40.688 1.00 81.12 202 PRO A CA 1
ATOM 1679 C C . PRO A 1 202 ? 72.162 -13.798 -39.758 1.00 81.12 202 PRO A C 1
ATOM 1681 O O . PRO A 1 202 ? 72.907 -13.520 -38.812 1.00 81.12 202 PRO A O 1
ATOM 1684 N N . PRO A 1 203 ? 71.758 -15.058 -39.999 1.00 80.25 203 PRO A N 1
ATOM 1685 C CA . PRO A 1 203 ? 72.146 -16.169 -39.145 1.00 80.25 203 PRO A CA 1
ATOM 1686 C C . PRO A 1 203 ? 73.674 -16.361 -39.152 1.00 80.25 203 PRO A C 1
ATOM 1688 O O . PRO A 1 203 ? 74.302 -16.236 -40.209 1.00 80.25 203 PRO A O 1
ATOM 1691 N N . PRO A 1 204 ? 74.285 -16.676 -37.995 1.00 75.25 204 PRO A N 1
ATOM 1692 C CA . PRO A 1 204 ? 75.705 -16.993 -37.919 1.00 75.25 204 PRO A CA 1
ATOM 1693 C C . PRO A 1 204 ? 76.021 -18.267 -38.711 1.00 75.25 204 PRO A C 1
ATOM 1695 O O . PRO A 1 204 ? 75.226 -19.209 -38.752 1.00 75.25 204 PRO A O 1
ATOM 1698 N N . ALA A 1 205 ? 77.196 -18.286 -39.345 1.00 66.75 205 ALA A N 1
ATOM 1699 C CA . ALA A 1 205 ? 77.662 -19.421 -40.132 1.00 66.75 205 ALA A CA 1
ATOM 1700 C C . ALA A 1 205 ? 77.746 -20.701 -39.271 1.00 66.75 205 ALA A C 1
ATOM 1702 O O . ALA A 1 205 ? 78.141 -20.627 -38.103 1.00 66.75 205 ALA A O 1
ATOM 1703 N N . PRO A 1 206 ? 77.381 -21.872 -39.825 1.00 70.88 206 PRO A N 1
ATOM 1704 C CA . PRO A 1 206 ? 77.313 -23.108 -39.060 1.00 70.88 206 PRO A CA 1
ATOM 1705 C C . PRO A 1 206 ? 78.703 -23.542 -38.556 1.00 70.88 206 PRO A C 1
ATOM 1707 O O . PRO A 1 206 ? 79.673 -23.498 -39.319 1.00 70.88 206 PRO A O 1
ATOM 1710 N N . PRO A 1 207 ? 78.815 -23.987 -37.291 1.00 63.84 207 PRO A N 1
ATOM 1711 C CA . PRO A 1 207 ? 80.059 -24.509 -36.739 1.00 63.84 207 PRO A CA 1
ATOM 1712 C C . PRO A 1 207 ? 80.413 -25.873 -37.348 1.00 63.84 207 PRO A C 1
ATOM 1714 O O . PRO A 1 207 ? 79.545 -26.712 -37.595 1.00 63.84 207 PRO A O 1
ATOM 1717 N N . GLN A 1 208 ? 81.710 -26.093 -37.578 1.00 53.66 208 GLN A N 1
ATOM 1718 C CA . GLN A 1 208 ? 82.237 -27.368 -38.066 1.00 53.66 208 GLN A CA 1
ATOM 1719 C C . GLN A 1 208 ? 82.078 -28.493 -37.023 1.00 53.66 208 GLN A C 1
ATOM 1721 O O . GLN A 1 208 ? 82.166 -28.233 -35.820 1.00 53.66 208 GLN A O 1
ATOM 1726 N N . PRO A 1 209 ? 81.862 -29.744 -37.471 1.00 54.84 209 PRO A N 1
ATOM 1727 C CA . PRO A 1 209 ? 81.536 -30.867 -36.598 1.00 54.84 209 PRO A CA 1
ATOM 1728 C C . PRO A 1 209 ? 82.716 -31.269 -35.703 1.00 54.84 209 PRO A C 1
ATOM 1730 O O . PRO A 1 209 ? 83.794 -31.606 -36.191 1.00 54.84 209 PRO A O 1
ATOM 1733 N N . GLN A 1 210 ? 82.485 -31.283 -34.387 1.00 50.66 210 GLN A N 1
ATOM 1734 C CA . GLN A 1 210 ? 83.382 -31.909 -33.415 1.00 50.66 210 GLN A CA 1
ATOM 1735 C C . GLN A 1 210 ? 82.990 -33.371 -33.163 1.00 50.66 210 GLN A C 1
ATOM 1737 O O . GLN A 1 210 ? 81.815 -33.737 -33.188 1.00 50.66 210 GLN A O 1
ATOM 1742 N N . GLN A 1 211 ? 84.017 -34.197 -32.963 1.00 50.19 211 GLN A N 1
ATOM 1743 C CA . GLN A 1 211 ? 83.952 -35.646 -32.780 1.00 50.19 211 GLN A CA 1
ATOM 1744 C C . GLN A 1 211 ? 83.314 -36.072 -31.442 1.00 50.19 211 GLN A C 1
ATOM 1746 O O . GLN A 1 211 ? 83.312 -35.296 -30.487 1.00 50.19 211 GLN A O 1
ATOM 1751 N N . PRO A 1 212 ? 82.791 -37.313 -31.357 1.00 48.91 212 PRO A N 1
ATOM 1752 C CA . PRO A 1 212 ? 82.011 -37.779 -30.216 1.00 48.91 212 PRO A CA 1
ATOM 1753 C C . PRO A 1 212 ? 82.885 -38.223 -29.037 1.00 48.91 212 PRO A C 1
ATOM 1755 O O . PRO A 1 212 ? 83.762 -39.073 -29.185 1.00 48.91 212 PRO A O 1
ATOM 1758 N N . THR A 1 213 ? 82.567 -37.734 -27.838 1.00 45.53 213 THR A N 1
ATOM 1759 C CA . THR A 1 213 ? 83.030 -38.309 -26.569 1.00 45.53 213 THR A CA 1
ATOM 1760 C C . THR A 1 213 ? 81.856 -38.865 -25.766 1.00 45.53 213 THR A C 1
ATOM 1762 O O . THR A 1 213 ? 80.996 -38.156 -25.252 1.00 45.53 213 THR A O 1
ATOM 1765 N N . THR A 1 214 ? 81.854 -40.192 -25.692 1.00 51.03 214 THR A N 1
ATOM 1766 C CA . THR A 1 214 ? 81.148 -41.078 -24.761 1.00 51.03 214 THR A CA 1
ATOM 1767 C C . THR A 1 214 ? 81.429 -40.713 -23.301 1.00 51.03 214 THR A C 1
ATOM 1769 O O . THR A 1 214 ? 82.603 -40.558 -22.999 1.00 51.03 214 THR A O 1
ATOM 1772 N N . VAL A 1 215 ? 80.412 -40.663 -22.417 1.00 43.94 215 VAL A N 1
ATOM 1773 C CA . VAL A 1 215 ? 80.417 -41.041 -20.966 1.00 43.94 215 VAL A CA 1
ATOM 1774 C C . VAL A 1 215 ? 78.987 -40.837 -20.392 1.00 43.94 215 VAL A C 1
ATOM 1776 O O . VAL A 1 215 ? 78.476 -39.726 -20.394 1.00 43.94 215 VAL A O 1
ATOM 1779 N N . ALA A 1 216 ? 78.248 -41.931 -20.142 1.00 46.75 216 ALA A N 1
ATOM 1780 C CA . ALA A 1 216 ? 77.819 -42.521 -18.846 1.00 46.75 216 ALA A CA 1
ATOM 1781 C C . ALA A 1 216 ? 76.430 -42.084 -18.284 1.00 46.75 216 ALA A C 1
ATOM 1783 O O . ALA A 1 216 ? 76.038 -40.930 -18.435 1.00 46.75 216 ALA A O 1
ATOM 1784 N N . PRO A 1 217 ? 75.660 -43.012 -17.664 1.00 61.28 217 PRO A N 1
ATOM 1785 C CA . PRO A 1 217 ? 74.231 -42.830 -17.366 1.00 61.28 217 PRO A CA 1
ATOM 1786 C C . PRO A 1 217 ? 73.936 -42.152 -16.007 1.00 61.28 217 PRO A C 1
ATOM 1788 O O . PRO A 1 217 ? 74.714 -42.314 -15.064 1.00 61.28 217 PRO A O 1
ATOM 1791 N N . PRO A 1 218 ? 72.787 -41.456 -15.859 1.00 59.28 218 PRO A N 1
ATOM 1792 C CA . PRO A 1 218 ? 72.387 -40.829 -14.601 1.00 59.28 218 PRO A CA 1
ATOM 1793 C C . PRO A 1 218 ? 71.642 -41.780 -13.645 1.00 59.28 218 PRO A C 1
ATOM 1795 O O . PRO A 1 218 ? 70.845 -42.629 -14.042 1.00 59.28 218 PRO A O 1
ATOM 1798 N N . VAL A 1 219 ? 71.903 -41.571 -12.354 1.00 59.69 219 VAL A N 1
ATOM 1799 C CA . VAL A 1 219 ? 71.299 -42.221 -11.180 1.00 59.69 219 VAL A CA 1
ATOM 1800 C C . VAL A 1 219 ? 69.857 -41.717 -10.969 1.00 59.69 219 VAL A C 1
ATOM 1802 O O . VAL A 1 219 ? 69.624 -40.514 -11.104 1.00 59.69 219 VAL A O 1
ATOM 1805 N N . PRO A 1 220 ? 68.877 -42.572 -10.609 1.00 53.88 220 PRO A N 1
ATOM 1806 C CA . PRO A 1 220 ? 67.502 -42.132 -10.376 1.00 53.88 220 PRO A CA 1
ATOM 1807 C C . PRO A 1 220 ? 67.361 -41.375 -9.046 1.00 53.88 220 PRO A C 1
ATOM 1809 O O . PRO A 1 220 ? 67.706 -41.883 -7.980 1.00 53.88 220 PRO A O 1
ATOM 1812 N N . HIS A 1 221 ? 66.811 -40.161 -9.108 1.00 48.97 221 HIS A N 1
ATOM 1813 C CA . HIS A 1 221 ? 66.454 -39.354 -7.943 1.00 48.97 221 HIS A CA 1
ATOM 1814 C C . HIS A 1 221 ? 64.976 -39.591 -7.595 1.00 48.97 221 HIS A C 1
ATOM 1816 O O . HIS A 1 221 ? 64.093 -39.375 -8.424 1.00 48.97 221 HIS A O 1
ATOM 1822 N N . VAL A 1 222 ? 64.708 -40.075 -6.382 1.00 49.22 222 VAL A N 1
ATOM 1823 C CA . VAL A 1 222 ? 63.358 -40.392 -5.891 1.00 49.22 222 VAL A CA 1
ATOM 1824 C C . VAL A 1 222 ? 62.732 -39.116 -5.323 1.00 49.22 222 VAL A C 1
ATOM 1826 O O . VAL A 1 222 ? 63.297 -38.503 -4.421 1.00 49.22 222 VAL A O 1
ATOM 1829 N N . HIS A 1 223 ? 61.585 -38.697 -5.862 1.00 42.78 223 HIS A N 1
ATOM 1830 C CA . HIS A 1 223 ? 60.842 -37.519 -5.407 1.00 42.78 223 HIS A CA 1
ATOM 1831 C C . HIS A 1 223 ? 59.750 -37.938 -4.410 1.00 42.78 223 HIS A C 1
ATOM 1833 O O . HIS A 1 223 ? 58.828 -38.678 -4.753 1.00 42.78 223 HIS A O 1
ATOM 1839 N N . THR A 1 224 ? 59.860 -37.471 -3.167 1.00 49.00 224 THR A N 1
ATOM 1840 C CA . THR A 1 224 ? 58.898 -37.728 -2.087 1.00 49.00 224 THR A CA 1
ATOM 1841 C C . THR A 1 224 ? 57.780 -36.683 -2.137 1.00 49.00 224 THR A C 1
ATOM 1843 O O . THR A 1 224 ? 58.023 -35.503 -1.893 1.00 49.00 224 THR A O 1
ATOM 1846 N N . HIS A 1 225 ? 56.545 -37.093 -2.4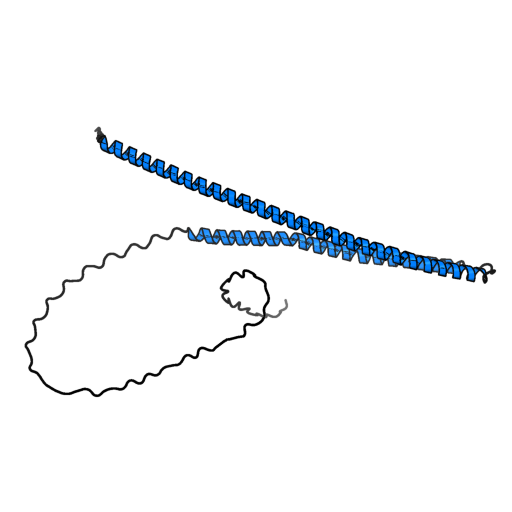42 1.00 43.81 225 HIS A N 1
ATOM 1847 C CA . HIS A 1 225 ? 55.375 -36.211 -2.394 1.00 43.81 225 HIS A CA 1
ATOM 1848 C C . HIS A 1 225 ? 54.813 -36.126 -0.967 1.00 43.81 225 HIS A C 1
ATOM 1850 O O . HIS A 1 225 ? 54.359 -37.118 -0.403 1.00 43.81 225 HIS A O 1
ATOM 1856 N N . SER A 1 226 ? 54.818 -34.919 -0.398 1.00 44.19 226 SER A N 1
ATOM 1857 C CA . SER A 1 226 ? 54.068 -34.560 0.809 1.00 44.19 226 SER A CA 1
ATOM 1858 C C . SER A 1 226 ? 52.661 -34.119 0.398 1.00 44.19 226 SER A C 1
ATOM 1860 O O . SER A 1 226 ? 52.473 -33.031 -0.146 1.00 44.19 226 SER A O 1
ATOM 1862 N N . SER A 1 227 ? 51.671 -34.985 0.597 1.00 48.72 227 SER A N 1
ATOM 1863 C CA . SER A 1 227 ? 50.254 -34.678 0.391 1.00 48.72 227 SER A CA 1
ATOM 1864 C C . SER A 1 227 ? 49.633 -34.162 1.691 1.00 48.72 227 SER A C 1
ATOM 1866 O O . SER A 1 227 ? 49.475 -34.911 2.654 1.00 48.72 227 SER A O 1
ATOM 1868 N N . VAL A 1 228 ? 49.257 -32.882 1.709 1.00 46.34 228 VAL A N 1
ATOM 1869 C CA . VAL A 1 228 ? 48.453 -32.273 2.775 1.00 46.34 228 VAL A CA 1
ATOM 1870 C C . VAL A 1 228 ? 46.983 -32.638 2.549 1.00 46.34 228 VAL A C 1
ATOM 1872 O O . VAL A 1 228 ? 46.348 -32.155 1.614 1.00 46.34 228 VAL A O 1
ATOM 1875 N N . CYS A 1 229 ? 46.436 -33.495 3.412 1.00 42.22 229 CYS A N 1
ATOM 1876 C CA . CYS A 1 229 ? 45.007 -33.799 3.472 1.00 42.22 229 CYS A CA 1
ATOM 1877 C C . CYS A 1 229 ? 44.241 -32.628 4.106 1.00 42.22 229 CYS A C 1
ATOM 1879 O O . CYS A 1 229 ? 44.317 -32.417 5.318 1.00 42.22 229 CYS A O 1
ATOM 1881 N N . LEU A 1 230 ? 43.452 -31.897 3.314 1.00 49.44 230 LEU A N 1
ATOM 1882 C CA . LEU A 1 230 ? 42.421 -31.007 3.846 1.00 49.44 230 LEU A CA 1
ATOM 1883 C C . LEU A 1 230 ? 41.178 -31.829 4.204 1.0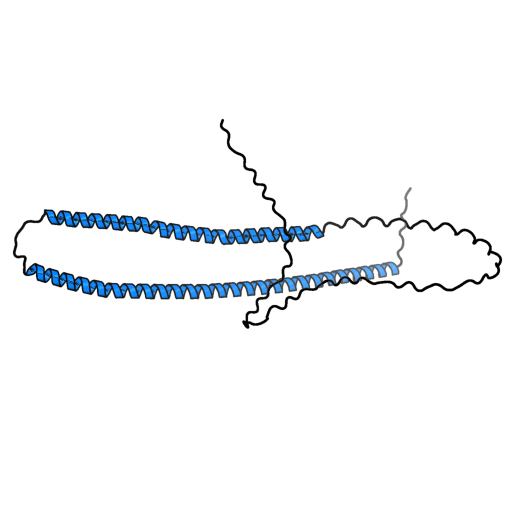0 49.44 230 LEU A C 1
ATOM 1885 O O . LEU A 1 230 ? 40.520 -32.441 3.368 1.00 49.44 230 LEU A O 1
ATOM 1889 N N . ARG A 1 231 ? 40.913 -31.853 5.508 1.00 44.88 231 ARG A N 1
ATOM 1890 C CA . ARG A 1 231 ? 39.822 -32.533 6.200 1.00 44.88 231 ARG A CA 1
ATOM 1891 C C . ARG A 1 231 ? 38.505 -31.783 5.966 1.00 44.88 231 ARG A C 1
ATOM 1893 O O . ARG A 1 231 ? 38.232 -30.800 6.650 1.00 44.88 231 ARG A O 1
ATOM 1900 N N . SER A 1 232 ? 37.676 -32.258 5.039 1.00 43.97 232 SER A N 1
ATOM 1901 C CA . SER A 1 232 ? 36.267 -31.853 4.944 1.00 43.97 232 SER A CA 1
ATOM 1902 C C . SER A 1 232 ? 35.491 -32.451 6.117 1.00 43.97 232 SER A C 1
ATOM 1904 O O . SER A 1 232 ? 35.350 -33.668 6.223 1.00 43.97 232 SER A O 1
ATOM 1906 N N . GLN A 1 233 ? 35.020 -31.598 7.028 1.00 48.97 233 GLN A N 1
ATOM 1907 C CA . GLN A 1 233 ? 34.125 -32.012 8.102 1.00 48.97 233 GLN A CA 1
ATOM 1908 C C . GLN A 1 233 ? 32.693 -32.133 7.580 1.00 48.97 233 GLN A C 1
ATOM 1910 O O . GLN A 1 233 ? 32.131 -31.218 6.984 1.00 48.97 233 GLN A O 1
ATOM 1915 N N . SER A 1 234 ? 32.143 -33.309 7.842 1.00 53.88 234 SER A N 1
ATOM 1916 C CA . SER A 1 234 ? 30.751 -33.716 7.757 1.00 53.88 234 SER A CA 1
ATOM 1917 C C . SER A 1 234 ? 29.813 -32.816 8.566 1.00 53.88 234 SER A C 1
ATOM 1919 O O . SER A 1 234 ? 30.060 -32.564 9.744 1.00 53.88 234 SER A O 1
ATOM 1921 N N . SER A 1 235 ? 28.675 -32.462 7.973 1.00 44.75 235 SER A N 1
ATOM 1922 C CA . SER A 1 235 ? 27.454 -32.131 8.711 1.00 44.75 235 SER A CA 1
ATOM 1923 C C . SER A 1 235 ? 26.268 -32.788 8.011 1.00 44.75 235 SER A C 1
ATOM 1925 O O . SER A 1 235 ? 25.599 -32.191 7.173 1.00 44.75 235 SER A O 1
ATOM 1927 N N . THR A 1 236 ? 26.045 -34.062 8.323 1.00 46.75 236 THR A N 1
ATOM 1928 C CA . THR A 1 236 ? 24.743 -34.710 8.162 1.00 46.75 236 THR A CA 1
ATOM 1929 C C . THR A 1 236 ? 23.999 -34.503 9.470 1.00 46.75 236 THR A C 1
ATOM 1931 O O . THR A 1 236 ? 24.327 -35.135 10.474 1.00 46.75 236 THR A O 1
ATOM 1934 N N . ARG A 1 237 ? 23.038 -33.579 9.474 1.00 44.78 237 ARG A N 1
ATOM 1935 C CA . ARG A 1 237 ? 22.049 -33.469 10.543 1.00 44.78 237 ARG A CA 1
ATOM 1936 C C . ARG A 1 237 ? 20.696 -33.873 9.979 1.00 44.78 237 ARG A C 1
ATOM 1938 O O . ARG A 1 237 ? 20.315 -33.426 8.900 1.00 44.78 237 ARG A O 1
ATOM 1945 N N . ASP A 1 238 ? 20.072 -34.774 10.720 1.00 36.66 238 ASP A N 1
ATOM 1946 C CA . ASP A 1 238 ? 18.863 -35.528 10.442 1.00 36.66 238 ASP A CA 1
ATOM 1947 C C . ASP A 1 238 ? 17.748 -34.767 9.728 1.00 36.66 238 ASP A C 1
ATOM 1949 O O . ASP A 1 238 ? 17.342 -33.669 10.112 1.00 36.66 238 ASP A O 1
ATOM 1953 N N . SER A 1 239 ? 17.215 -35.434 8.707 1.00 51.09 239 SER A N 1
ATOM 1954 C CA . SER A 1 239 ? 15.902 -35.169 8.141 1.00 51.09 239 SER A CA 1
ATOM 1955 C C . SER A 1 239 ? 14.905 -36.086 8.832 1.00 51.09 239 SER A C 1
ATOM 1957 O O . SER A 1 239 ? 14.835 -37.256 8.488 1.00 51.09 239 SER A O 1
ATOM 1959 N N . ASP A 1 240 ? 14.140 -35.556 9.781 1.00 51.72 240 ASP A N 1
ATOM 1960 C CA . ASP A 1 240 ? 12.801 -36.070 10.067 1.00 51.72 240 ASP A CA 1
ATOM 1961 C C . ASP A 1 240 ? 12.031 -35.068 10.929 1.00 51.72 240 ASP A C 1
ATOM 1963 O O . ASP A 1 240 ? 12.297 -34.920 12.114 1.00 51.72 240 ASP A O 1
ATOM 1967 N N . VAL A 1 241 ? 11.102 -34.338 10.310 1.00 46.81 241 VAL A N 1
ATOM 1968 C CA . VAL A 1 241 ? 9.729 -34.140 10.798 1.00 46.81 241 VAL A CA 1
ATOM 1969 C C . VAL A 1 241 ? 8.927 -33.586 9.626 1.00 46.81 241 VAL A C 1
ATOM 1971 O O . VAL A 1 241 ? 9.125 -32.475 9.136 1.00 46.81 241 VAL A O 1
ATOM 1974 N N . SER A 1 242 ? 7.975 -34.402 9.202 1.00 55.16 242 SER A N 1
ATOM 1975 C CA . SER A 1 242 ? 6.876 -34.035 8.328 1.00 55.16 242 SER A CA 1
ATOM 1976 C C . SER A 1 242 ? 6.099 -32.843 8.895 1.00 55.16 242 SER A C 1
ATOM 1978 O O . SER A 1 242 ? 5.443 -32.981 9.927 1.00 55.16 242 SER A O 1
ATOM 1980 N N . ARG A 1 243 ? 6.069 -31.701 8.196 1.00 46.09 243 ARG A N 1
ATOM 1981 C CA . ARG A 1 243 ? 4.862 -30.861 8.174 1.00 46.09 243 ARG A CA 1
ATOM 1982 C C . ARG A 1 243 ? 4.838 -29.880 7.007 1.00 46.09 243 ARG A C 1
ATOM 1984 O O . ARG A 1 243 ? 5.666 -28.991 6.866 1.00 46.09 243 ARG A O 1
ATOM 1991 N N . THR A 1 244 ? 3.809 -30.068 6.199 1.00 57.59 244 THR A N 1
ATOM 1992 C CA . THR A 1 244 ? 3.289 -29.206 5.142 1.00 57.59 244 THR A CA 1
ATOM 1993 C C . THR A 1 244 ? 3.250 -27.720 5.515 1.00 57.59 244 THR A C 1
ATOM 1995 O O . THR A 1 244 ? 2.496 -27.331 6.408 1.00 57.59 244 THR A O 1
ATOM 1998 N N . SER A 1 245 ? 3.982 -26.890 4.771 1.00 42.66 245 SER A N 1
ATOM 1999 C CA . SER A 1 245 ? 3.550 -25.560 4.310 1.00 42.66 245 SER A CA 1
ATOM 2000 C C . SER A 1 245 ? 4.571 -25.019 3.314 1.00 42.66 245 SER A C 1
ATOM 2002 O O . SER A 1 245 ? 5.696 -24.676 3.665 1.00 42.66 245 SER A O 1
ATOM 2004 N N . SER A 1 246 ? 4.171 -24.960 2.051 1.00 46.19 246 SER A N 1
ATOM 2005 C CA . SER A 1 246 ? 4.888 -24.281 0.979 1.00 46.19 246 SER A CA 1
ATOM 2006 C C . SER A 1 246 ? 4.839 -22.769 1.208 1.00 46.19 246 SER A C 1
ATOM 2008 O O . SER A 1 246 ? 3.875 -22.107 0.825 1.00 46.19 246 SER A O 1
ATOM 2010 N N . VAL A 1 247 ? 5.881 -22.233 1.840 1.00 46.28 247 VAL A N 1
ATOM 2011 C CA . VAL A 1 247 ? 6.222 -20.809 1.803 1.00 46.28 247 VAL A CA 1
ATOM 2012 C C . VAL A 1 247 ? 7.349 -20.659 0.790 1.00 46.28 247 VAL A C 1
ATOM 2014 O O . VAL A 1 247 ? 8.417 -21.249 0.941 1.00 46.28 247 VAL A O 1
ATOM 2017 N N . VAL A 1 248 ? 7.092 -19.890 -0.265 1.00 48.38 248 VAL A N 1
ATOM 2018 C CA . VAL A 1 248 ? 8.112 -19.452 -1.217 1.00 48.38 248 VAL A CA 1
ATOM 2019 C C . VAL A 1 248 ? 9.030 -18.488 -0.471 1.00 48.38 248 VAL A C 1
ATOM 2021 O O . VAL A 1 248 ? 8.663 -17.341 -0.229 1.00 48.38 248 VAL A O 1
ATOM 2024 N N . LEU A 1 249 ? 10.192 -18.979 -0.038 1.00 41.66 249 LEU A N 1
ATOM 2025 C CA . LEU A 1 249 ? 11.231 -18.162 0.573 1.00 41.66 249 LEU A CA 1
ATOM 2026 C C . LEU A 1 249 ? 12.215 -17.741 -0.521 1.00 41.66 249 LEU A C 1
ATOM 2028 O O . LEU A 1 249 ? 13.020 -18.538 -1.003 1.00 41.66 249 LEU A O 1
ATOM 2032 N N . THR A 1 250 ? 12.119 -16.483 -0.933 1.00 43.72 250 THR A N 1
ATOM 2033 C CA . THR A 1 250 ? 13.098 -15.816 -1.787 1.00 43.72 250 THR A CA 1
ATOM 2034 C C . THR A 1 250 ? 14.426 -15.751 -1.030 1.00 43.72 250 THR A C 1
ATOM 2036 O O . THR A 1 250 ? 14.528 -15.086 0.001 1.00 43.72 250 THR A O 1
ATOM 2039 N N . GLN A 1 251 ? 15.440 -16.472 -1.514 1.00 42.06 251 GLN A N 1
ATOM 2040 C CA . GLN A 1 251 ? 16.825 -16.326 -1.068 1.00 42.06 251 GLN A CA 1
ATOM 2041 C C . GLN A 1 251 ? 17.306 -14.912 -1.416 1.00 42.06 251 GLN A C 1
ATOM 2043 O O . GLN A 1 251 ? 17.602 -14.621 -2.570 1.00 42.06 251 GLN A O 1
ATOM 2048 N N . HIS A 1 252 ? 17.392 -14.039 -0.415 1.00 36.66 252 HIS A N 1
ATOM 2049 C CA . HIS A 1 252 ? 18.267 -12.875 -0.471 1.00 36.66 252 HIS A CA 1
ATOM 2050 C C . HIS A 1 252 ? 19.612 -13.278 0.127 1.00 36.66 252 HIS A C 1
ATOM 2052 O O . HIS A 1 252 ? 19.730 -13.523 1.328 1.00 36.66 252 HIS A O 1
ATOM 2058 N N . SER A 1 253 ? 20.616 -13.396 -0.735 1.00 54.06 253 SER A N 1
ATOM 2059 C CA . SER A 1 253 ? 22.014 -13.417 -0.338 1.00 54.06 253 SER A CA 1
ATOM 2060 C C . SER A 1 253 ? 22.444 -12.026 0.136 1.00 54.06 253 SER A C 1
ATOM 2062 O O . SER A 1 253 ? 22.133 -11.028 -0.510 1.00 54.06 253 SER A O 1
ATOM 2064 N N . GLU A 1 254 ? 23.232 -12.041 1.212 1.00 53.75 254 GLU A N 1
ATOM 2065 C CA . GLU A 1 254 ? 24.036 -10.966 1.815 1.00 53.75 254 GLU A CA 1
ATOM 2066 C C . GLU A 1 254 ? 23.355 -10.061 2.855 1.00 53.75 254 GLU A C 1
ATOM 2068 O O . GLU A 1 254 ? 22.321 -9.438 2.622 1.00 53.75 254 GLU A O 1
ATOM 2073 N N . PRO A 1 255 ? 24.017 -9.930 4.017 1.00 56.38 255 PRO A N 1
ATOM 2074 C CA . PRO A 1 255 ? 24.480 -8.596 4.363 1.00 56.38 255 PRO A CA 1
ATOM 2075 C C . PRO A 1 255 ? 25.957 -8.577 4.762 1.00 56.38 255 PRO A C 1
ATOM 2077 O O . PRO A 1 255 ? 26.445 -9.371 5.567 1.00 56.38 255 PRO A O 1
ATOM 2080 N N . TRP A 1 256 ? 26.651 -7.594 4.202 1.00 48.81 256 TRP A N 1
ATOM 2081 C CA . TRP A 1 256 ? 27.978 -7.165 4.598 1.00 48.81 256 TRP A CA 1
ATOM 2082 C C . TRP A 1 256 ? 27.934 -6.649 6.041 1.00 48.81 256 TRP A C 1
ATOM 2084 O O . TRP A 1 256 ? 27.181 -5.730 6.369 1.00 48.81 256 TRP A O 1
ATOM 2094 N N . CYS A 1 257 ? 28.760 -7.223 6.911 1.00 42.25 257 CYS A N 1
ATOM 2095 C CA . CYS A 1 257 ? 28.966 -6.727 8.266 1.00 42.25 257 CYS A CA 1
ATOM 2096 C C . CYS A 1 257 ? 29.773 -5.418 8.235 1.00 42.25 257 CYS A C 1
ATOM 2098 O O . CYS A 1 257 ? 31.003 -5.436 8.299 1.00 42.25 257 CYS A O 1
ATOM 2100 N N . LEU A 1 258 ? 29.094 -4.271 8.187 1.00 52.72 258 LEU A N 1
ATOM 2101 C CA . LEU A 1 258 ? 29.695 -2.991 8.566 1.00 52.72 258 LEU A CA 1
ATOM 2102 C C . LEU A 1 258 ? 29.761 -2.912 10.097 1.00 52.72 258 LEU A C 1
ATOM 2104 O O . LEU A 1 258 ? 28.761 -2.715 10.785 1.00 52.72 258 LEU A O 1
ATOM 2108 N N . HIS A 1 259 ? 30.970 -3.091 10.626 1.00 41.78 259 HIS A N 1
ATOM 2109 C CA . HIS A 1 259 ? 31.302 -2.847 12.023 1.00 41.78 259 HIS A CA 1
ATOM 2110 C C . HIS A 1 259 ? 31.075 -1.366 12.355 1.00 41.78 259 HIS A C 1
ATOM 2112 O O . HIS A 1 259 ? 31.848 -0.496 11.960 1.00 41.78 259 HIS A O 1
ATOM 2118 N N . SER A 1 260 ? 30.012 -1.078 13.105 1.00 47.47 260 SER A N 1
ATOM 2119 C CA . SER A 1 260 ? 29.776 0.239 13.690 1.00 47.47 260 SER A CA 1
ATOM 2120 C C . SER A 1 260 ? 30.582 0.364 14.984 1.00 47.47 260 SER A C 1
ATOM 2122 O O . SER A 1 260 ? 30.125 -0.028 16.059 1.00 47.47 260 SER A O 1
ATOM 2124 N N . SER A 1 261 ? 31.785 0.927 14.887 1.00 46.62 261 SER A N 1
ATOM 2125 C CA . SER A 1 261 ? 32.605 1.321 16.035 1.00 46.62 261 SER A CA 1
ATOM 2126 C C . SER A 1 261 ? 31.910 2.434 16.826 1.00 46.62 261 SER A C 1
ATOM 2128 O O . SER A 1 261 ? 32.030 3.617 16.514 1.00 46.62 261 SER A O 1
ATOM 2130 N N . ARG A 1 262 ? 31.162 2.064 17.869 1.00 43.12 262 ARG A N 1
ATOM 2131 C CA . ARG A 1 262 ? 30.721 2.997 18.912 1.00 43.12 262 ARG A CA 1
ATOM 2132 C C . ARG A 1 262 ? 31.922 3.339 19.790 1.00 43.12 262 ARG A C 1
ATOM 2134 O O . ARG A 1 262 ? 32.272 2.581 20.689 1.00 43.12 262 ARG A O 1
ATOM 2141 N N . SER A 1 263 ? 32.535 4.488 19.529 1.00 50.84 263 SER A N 1
ATOM 2142 C CA . SER A 1 263 ? 33.461 5.106 20.473 1.00 50.84 263 SER A CA 1
ATOM 2143 C C . SER A 1 263 ? 32.646 5.720 21.613 1.00 50.84 263 SER A C 1
ATOM 2145 O O . SER A 1 263 ? 31.888 6.669 21.413 1.00 50.84 263 SER A O 1
ATOM 2147 N N . ALA A 1 264 ? 32.742 5.122 22.797 1.00 50.16 264 ALA A N 1
ATOM 2148 C CA . ALA A 1 264 ? 32.239 5.702 24.030 1.00 50.16 264 ALA A CA 1
ATOM 2149 C C . ALA A 1 264 ? 33.239 6.767 24.493 1.00 50.16 264 ALA A C 1
ATOM 2151 O O . ALA A 1 264 ? 34.277 6.442 25.060 1.00 50.16 264 ALA A O 1
ATOM 2152 N N . ALA A 1 265 ? 32.932 8.038 24.241 1.00 50.81 265 ALA A N 1
ATOM 2153 C CA . ALA A 1 265 ? 33.618 9.148 24.885 1.00 50.81 265 ALA A CA 1
ATOM 2154 C C . ALA A 1 265 ? 32.745 9.660 26.033 1.00 50.81 265 ALA A C 1
ATOM 2156 O O . ALA A 1 265 ? 31.805 10.431 25.850 1.00 50.81 265 ALA A O 1
ATOM 2157 N N . THR A 1 266 ? 33.061 9.182 27.231 1.00 54.47 266 THR A N 1
ATOM 2158 C CA . THR A 1 266 ? 32.796 9.869 28.492 1.00 54.47 266 THR A CA 1
ATOM 2159 C C . THR A 1 266 ? 33.574 11.183 28.523 1.00 54.47 266 THR A C 1
ATOM 2161 O O . THR A 1 266 ? 34.788 11.160 28.345 1.00 54.47 266 THR A O 1
ATOM 2164 N N . ASN A 1 267 ? 32.910 12.301 28.813 1.00 50.91 267 ASN A N 1
ATOM 2165 C CA . ASN A 1 267 ? 33.548 13.437 29.479 1.00 50.91 267 ASN A CA 1
ATOM 2166 C C . ASN A 1 267 ? 32.517 14.191 30.328 1.00 50.91 267 ASN A C 1
ATOM 2168 O O . ASN A 1 267 ? 31.701 14.964 29.839 1.00 50.91 267 ASN A O 1
ATOM 2172 N N . THR A 1 268 ? 32.489 13.788 31.595 1.00 53.94 268 THR A N 1
ATOM 2173 C CA . THR A 1 268 ? 32.786 14.593 32.787 1.00 53.94 268 THR A CA 1
ATOM 2174 C C . THR A 1 268 ? 32.506 16.101 32.755 1.00 53.94 268 THR A C 1
ATOM 2176 O O . THR A 1 268 ? 32.963 16.841 31.893 1.00 53.94 268 THR A O 1
ATOM 2179 N N . ALA A 1 269 ? 31.807 16.513 33.813 1.00 55.41 269 ALA A N 1
ATOM 2180 C CA . ALA A 1 269 ? 31.484 17.857 34.274 1.00 55.41 269 ALA A CA 1
ATOM 2181 C C . ALA A 1 269 ? 32.654 18.859 34.362 1.00 55.41 269 ALA A C 1
ATOM 2183 O O . ALA A 1 269 ? 33.777 18.465 34.652 1.00 55.41 269 ALA A O 1
ATOM 2184 N N . LEU A 1 270 ? 32.324 20.155 34.274 1.00 52.06 270 LEU A N 1
ATOM 2185 C CA . LEU A 1 270 ? 32.852 21.261 35.099 1.00 52.06 270 LEU A CA 1
ATOM 2186 C C . LEU A 1 270 ? 31.949 22.494 34.840 1.00 52.06 270 LEU A C 1
ATOM 2188 O O . LEU A 1 270 ? 31.747 22.858 33.689 1.00 52.06 270 LEU A O 1
ATOM 2192 N N . VAL A 1 271 ? 31.136 22.941 35.803 1.00 49.06 271 VAL A N 1
ATOM 2193 C CA . VAL A 1 271 ? 31.381 24.092 36.706 1.00 49.06 271 VAL A CA 1
ATOM 2194 C C . VAL A 1 271 ? 31.763 25.382 35.967 1.00 49.06 271 VAL A C 1
ATOM 2196 O O . VAL A 1 271 ? 32.836 25.463 35.374 1.00 49.06 271 VAL A O 1
ATOM 2199 N N . GLY A 1 272 ? 30.893 26.388 36.098 1.00 48.78 272 GLY A N 1
ATOM 2200 C CA . GLY A 1 272 ? 31.051 27.763 35.629 1.00 48.78 272 GLY A CA 1
ATOM 2201 C C . GLY A 1 272 ? 29.702 28.453 35.561 1.00 48.78 272 GLY A C 1
ATOM 2202 O O . GLY A 1 272 ? 29.184 28.561 34.432 1.00 48.78 272 GLY A O 1
#

Foldseek 3Di:
DDPDDDDPPDDVVVVVVVVVVVVVVVVVVVVVVVVVVVVVVVVVVVVVVVVVVVVVVVVVVVVVVVVVVVVVVVVVVVVVVVVVVVVVVVVVVVVVVVVVVVVVCVVPDPDDDDDPPVVVVVVVVVVVVVVVVVVVVVVVVVVVVVVVVVVVVVVVVVVVVVVVVVVVVVVVVVVVVVVVPPPDDPPPPDPPPDDPDDPDDDDDDDDDDDDDDDDDDDDDDDDDDDDDDDDDDDDDDDDDDDDDDDDPDDDDDDDDDDDDDDDDDDDDDDDD

pLDDT: mean 75.34, std 18.94, range [36.66, 97.81]

Sequence (272 aa):
MEDREGETKETPQVRQREKRKEREAEEGRQRGNKERKKTEEKGERVRAAQSDRAEGEREKEREERGKAERKTKEEGEKDRKGRESGRGEEREEEEKQQKGERDRGRRRGGGKTKGSRGKREIEEERRKRRREKKEERERGGGEREAKERREQRVREREPMTQIYLFITLFWLYHEGEMSTLLPLSPPPPAPPPPAPPPPAPPPPAPPQPQQPTTVAPPVPHVHTHSSV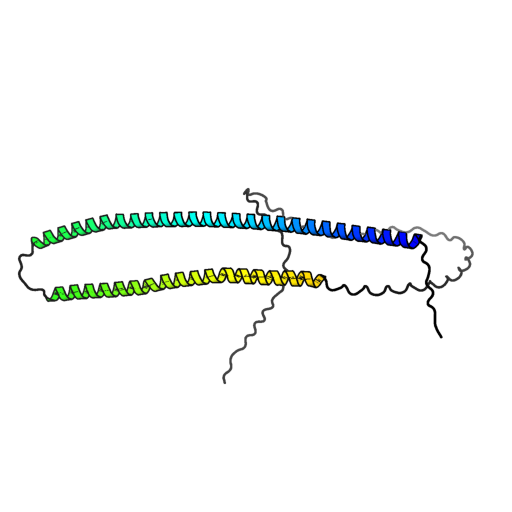CLRSQSSTRDSDVSRTSSVVLTQHSEPWCLHSSRSAATNTALVG

Radius of gyration: 50.28 Å; chains: 1; bounding box: 129×80×133 Å

=== Feature glossary ===
A reading guide for the features in this record.

Start from the sequence.

  · Sequence gives the chain of amino acids in standard one-letter code (A=alanine, C=cysteine, …, Y=tyrosine), read N→C. It is the only feature that is directly encoded by the gene; all structural features are derived from the folded form of this sequence.

Fold it, and you get atomic coordinates and the backbone conformation that goes with them.

  · The mmCIF table is the protein's shape written out atom by atom. For each backbone N, Cα, C, and carbonyl O, it records an (x, y, z) coordinate triple in Å plus the residue type, chain letter, and residue number.

  · Backbone dihedral angles. Every residue except chain termini has a φ (preceding-C → N → Cα → C) and a ψ (N → Cα → C → next-N). They are reported in degrees following the IUPAC sign convention. Secondary structure is essentially a statement about which (φ, ψ) basin each residue occupies.

  · DSSP 8-state secondary structure assigns each residue one of H (α-helix), G (3₁₀-helix), I (π-helix), E (extended β-strand), B (isolated β-bridge), T (hydrogen-bonded turn), S (bend), or '-' (coil). The assignment is computed from backbone hydrogen-bond geometry via the Kabsch–Sander algorithm.

  · P-SEA three-state annotation labels each residue as helix, strand, or coil based purely on the geometry of the Cα trace. It serves as a fallback when the full backbone (and thus DSSP) is unavailable.

Summarize the fold with a handful of shape descriptors and a per-residue structural alphabet.

  · Radius of gyration (Rg) is the root-mean-square distance of Cα atoms from their centroid — a single number for overall size and compactness. A globular domain of N residues has Rg ≈ 2.2·N^0.38 Å; an extended or disordered chain has a much larger Rg. The Cα contact count is the number of residue pairs whose Cα atoms are within 8 Å and are more than four positions apart in sequence — a standard proxy for tertiary packing density. The bounding box is the smallest axis-aligned box enclosing all Cα atoms.

  · Foldseek's 3Di representation compresses backbone geometry into a per-residue letter drawn from a learned twenty-state alphabet. It captures the tertiary interaction pattern around each residue — which residues are packed against it in space, regardless of where they are in sequence.

  · Accessible surface area quantifies burial. A residue with SASA near zero is packed into the hydrophobic core; one with SASA >100 Å² sits on the surface. Computed here via the Shrake–Rupley numerical algorithm with a 1.4 Å probe.

Ask how reliable the model is.

  · For AlphaFold models, the B-factor field carries pLDDT — the model's own estimate of local accuracy on a 0–100 scale. Regions with pLDDT<50 should be treated as essentially unmodeled; they often correspond to intrinsically disordered segments.

  · For experimental (PDB) structures, the B-factor (temperature factor) quantifies the positional spread of each atom in the crystal — a combination of thermal vibration and static disorder — in units of Å². High B-factors mark flexible loops or poorly resolved regions; low B-factors mark the rigid, well-ordered core.

  · PAE(i, j) answers: if I align the predicted and true structures on residue i, how far off (in Å) do I expect residue j to be? A block-diagonal PAE matrix with low values on the blocks and high values off-diagonal is the signature of a multi-domain protein with confidently predicted domains but uncertain inter-domain orientation.

Place it in context: what it resembles, what it 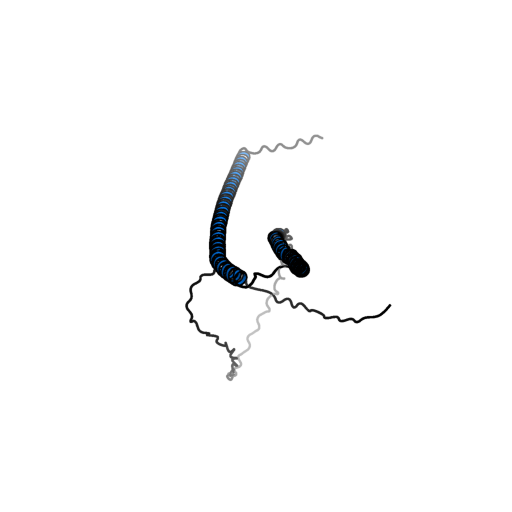is annotated as, and how it looks.

  · Structural nearest neighbors (via Foldseek easy-search vs the PDB). Reported per hit: target PDB id, E-value, and alignment TM-score. A TM-score above ~0.5 is the conventional threshold for 'same fold'.

  · Functional annotations link the protein to curated databases. InterPro entries identify conserved domains and families by matching the sequence against member-database signatures (Pfam, PROSITE, CDD, …). Gene Ontology (GO) terms describe molecular function, biological process, and cellular component in a controlled vocabulary. CATH places the structure in a hierarchical fold classification (Class/Architecture/Topology/Homologous-superfamily). The organism is the source species.

  · Plot images: a contact map (which residues are close in 3D, as an N×N binary image), a Ramachandran scatter (backbone torsion angles, revealing secondary-structure composition at a glance), and — for AlphaFold structures — a PAE heatmap (pairwise prediction confidence).

  · Structure images are PyMOL renders from six orthogonal camera directions. Cartoon representation draws helices as coils and strands as arrows; sticks shows the backbone as bonds; surface shows the solvent-excluded envelope. Rainbow coloring maps sequence position to hue (blue→red, N→C); chain coloring assigns a distinct color per polypeptide.